Protein AF-A0A183EIY2-F1 (afdb_monomer)

Sequence (352 aa):
LKTSEVKNITRMGITVFFSLPTPHEAAAAVQVFNGFAMKGRVLRAKIAGPKPREINTAYVQESGGEQVRQTARERVTPLADKPYSEQLEIKMNDLKRTAANFVKGMIDARVQGANEINIDELIEPIRPSPRVTAYRNKCEFTIGRDIDENVCVGFVGGRFSQNQHYVVPVDSCDNISSHMKRVVKAFERFVIETGEALGCDMMMIVTVFPTEDSEREKELIRLVEERFLDLNNFFDENSRFRVTSLYWQRLANASDPPVYEHIAGAPYIYEMILGSRFRVSPSSFFQTNSAAAGVLYRTIAEKCGLCESGYLRTLGKANTGAGASGKDVKERPGNEKELDKKRKCETVMRVY

Mean predicted aligned error: 15.38 Å

Solvent-accessible surface area (backbone atoms only — not comparable to full-atom values): 21348 Å² total; per-residue (Å²): 135,65,83,88,60,63,39,79,76,42,75,59,92,93,47,76,47,67,45,55,92,42,75,66,56,45,53,53,50,24,64,65,40,37,68,36,76,53,96,94,42,70,37,86,48,67,86,79,70,87,72,74,79,80,69,66,63,87,69,67,63,88,65,90,61,80,80,77,83,65,51,39,24,56,74,82,39,77,55,73,93,45,59,72,65,59,51,48,51,54,52,50,52,52,50,52,54,51,51,52,54,50,41,48,53,33,42,80,68,65,44,85,69,36,89,73,66,56,66,78,80,70,54,76,81,84,80,78,55,86,52,84,55,43,39,47,76,72,85,84,71,40,78,45,28,25,94,85,70,43,83,28,45,17,39,78,57,42,42,75,96,72,78,33,86,25,24,21,54,56,85,68,30,58,45,50,30,73,53,52,48,39,28,40,54,55,23,37,48,46,24,72,75,70,77,48,78,56,59,54,47,48,80,25,70,26,65,39,66,76,69,91,54,67,65,61,51,52,55,51,53,47,52,40,47,62,67,40,60,36,67,60,35,51,74,39,89,85,48,49,33,72,38,55,21,40,30,42,25,64,46,87,50,100,86,56,83,86,49,76,45,79,77,46,78,39,93,50,46,79,49,69,43,73,83,45,78,43,79,47,44,94,87,54,86,68,69,49,31,46,53,42,45,39,50,50,57,49,50,52,36,47,77,70,66,64,58,88,52,70,65,64,69,57,39,60,52,71,79,46,91,69,84,79,72,96,66,86,80,74,81,68,87,67,54,71,71,53,52,50,48,49,51,51,52,52,48,59,69,69,78,103

Foldseek 3Di:
DPPVFKADWDDDPPDTDIDGPDPVVLVVVQVVQDQDDDPNDHGHDDPDDDDDPPDPCVVVPPPPDPPPQDALCCVPPVCVVPDVVVVQVVVQVVQLVVVVVVLVVCVVVVPPCSVVDDSVVVDDRDDDFPDDFQQFQDDDWDWAAAPVRATEIAHFPADVNVVGGHHHHCPPHRNRDPQVNLQRVLQSVVCVVLVDRAGDAHLDEGEDADDPDPVSVVVVLVVRCVSAQDPVLCVDPSRVYHHQFYWYWHDNDPPDDTDTDGSDHDQFDWDAALNDIDTHHPPDDDDRGSRVVNVVLVVVCVVVVLPPDCSSVVSNVVVPPDDPPDDDPPDDPDDVSVVVSVVVSVVSVVVD

Nearest PDB structures (foldseek):
  5xj2-assembly2_B  TM=6.762E-01  e=1.393E-07  Streptococcus pneumoniae TIGR4
  5xj1-assembly1_A  TM=6.111E-01  e=4.669E-08  Streptococcus pneumoniae TIGR4
  8z62-assembly2_B  TM=6.892E-01  e=6.360E-07  Pyrococcus horikoshii OT3
  2vs1-assembly1_A  TM=6.693E-01  e=1.496E-05  Pyrococcus abyssi
  2jjq-assembly1_A  TM=5.263E-01  e=9.205E-06  Pyrococcus abyssi

Radius of gyration: 26.77 Å; Cα contacts (8 Å, |Δi|>4): 420; chains: 1; bounding box: 69×73×61 Å

InterPro domains:
  IPR010280 (Uracil-5)-methyltransferase family [PS51687] (75-352)
  IPR029063 S-adenosyl-L-methionine-dependent methyltransferase superfamily [SSF53335] (77-306)
  IPR045850 tRNA (uracil(54)-C(5))-methyltransferase, metazoa type [PTHR45904] (5-194)

pLDDT: mean 76.41, std 19.23, range [26.58, 97.38]

Secondary structure (DSSP, 8-state):
--TTS-EEEEEETTEEEEE-SSHHHHHHHHHHHTT-EETTEE--------PPP---GGGTSS---------HHHHH-TTTTS-HHHHHHHHHHHHHHHHHHHHHHHHHTT-TTGGG--HHHH-PPPPPPS--SS-------EEEE-TTS-EEEEEE-SBGGGTB--EEEGGG-TTS-HHHHHHHHHHHHHHHHHSS----SSEEEEEEPPPS-HHHHHHHHHHHHHHHH-THHHHSTTT-----EEEEEE-SSTTSPPEEEEEEE-S-EEEEETTEEEEE-TT----S-HHHHHHHHHHHHHHTTTT-STHHHHHTTTTS---------------HHHHHHHHHHHHHTT--

Structure (mmCIF, N/CA/C/O backbone):
data_AF-A0A183EIY2-F1
#
_entry.id   AF-A0A183EIY2-F1
#
loop_
_atom_site.group_PDB
_atom_site.id
_atom_site.type_symbol
_atom_site.label_atom_id
_atom_site.label_alt_id
_atom_site.label_comp_id
_atom_site.label_asym_id
_atom_site.label_entity_id
_atom_site.label_seq_id
_atom_site.pdbx_PDB_ins_code
_atom_site.Cartn_x
_atom_site.Cartn_y
_atom_site.Cartn_z
_atom_site.occupancy
_atom_site.B_iso_or_equiv
_atom_site.auth_seq_id
_atom_site.auth_comp_id
_atom_site.auth_asym_id
_atom_site.auth_atom_id
_atom_site.pdbx_PDB_model_num
ATOM 1 N N . LEU A 1 1 ? -3.240 42.998 6.732 1.00 52.31 1 LEU A N 1
ATOM 2 C CA . LEU A 1 1 ? -3.394 41.533 6.566 1.00 52.31 1 LEU A CA 1
ATOM 3 C C . LEU A 1 1 ? -4.771 41.149 7.079 1.00 52.31 1 LEU A C 1
ATOM 5 O O . LEU A 1 1 ? -5.108 41.604 8.169 1.00 52.31 1 LEU A O 1
ATOM 9 N N . LYS A 1 2 ? -5.562 40.367 6.336 1.00 47.94 2 LYS A N 1
ATOM 10 C CA . LYS A 1 2 ? -6.762 39.745 6.914 1.00 47.94 2 LYS A CA 1
ATOM 11 C C . LYS A 1 2 ? -6.322 38.503 7.690 1.00 47.94 2 LYS A C 1
ATOM 13 O O . LYS A 1 2 ? -5.403 37.796 7.282 1.00 47.94 2 LYS A O 1
ATOM 18 N N . THR A 1 3 ? -6.961 38.225 8.821 1.00 48.94 3 THR A N 1
ATOM 19 C CA . THR A 1 3 ? -6.608 37.078 9.679 1.00 48.94 3 THR A CA 1
ATOM 20 C C . THR A 1 3 ? -6.902 35.718 9.038 1.00 48.94 3 THR A C 1
ATOM 22 O O . THR A 1 3 ? -6.358 34.716 9.487 1.00 48.94 3 THR A O 1
ATOM 25 N N . SER A 1 4 ? -7.696 35.681 7.965 1.00 50.53 4 SER A N 1
ATOM 26 C CA . SER A 1 4 ? -8.024 34.490 7.169 1.00 50.53 4 SER A CA 1
ATOM 27 C C . SER A 1 4 ? -6.886 33.962 6.283 1.00 50.53 4 SER A C 1
ATOM 29 O O . SER A 1 4 ? -6.978 32.841 5.790 1.00 50.53 4 SER A O 1
ATOM 31 N N . GLU A 1 5 ? -5.840 34.757 6.037 1.00 59.50 5 GLU A N 1
ATOM 32 C CA . GLU A 1 5 ? -4.795 34.449 5.043 1.00 59.50 5 GLU A CA 1
ATOM 33 C C . GLU A 1 5 ? -3.502 33.890 5.667 1.00 59.50 5 GLU A C 1
ATOM 35 O O . GLU A 1 5 ? -2.705 33.254 4.980 1.00 59.50 5 GLU A O 1
ATOM 40 N N . VAL A 1 6 ? -3.290 34.078 6.975 1.00 64.12 6 VAL A N 1
ATOM 41 C CA . VAL A 1 6 ? -2.047 33.701 7.672 1.00 64.12 6 VAL A CA 1
ATOM 42 C C . VAL A 1 6 ? -2.090 32.238 8.127 1.00 64.12 6 VAL A C 1
ATOM 44 O O . VAL A 1 6 ? -3.024 31.825 8.811 1.00 64.12 6 VAL A O 1
ATOM 47 N N . LYS A 1 7 ? -1.051 31.455 7.807 1.00 66.38 7 LYS A N 1
ATOM 48 C CA . LYS A 1 7 ? -0.941 30.028 8.172 1.00 66.38 7 LYS A CA 1
ATOM 49 C C . LYS A 1 7 ? 0.297 29.747 9.033 1.00 66.38 7 LYS A C 1
ATOM 51 O O . LYS A 1 7 ? 1.209 30.566 9.119 1.00 66.38 7 LYS A O 1
ATOM 56 N N . ASN A 1 8 ? 0.338 28.569 9.662 1.00 70.31 8 ASN A N 1
ATOM 57 C CA . ASN A 1 8 ? 1.513 28.006 10.351 1.00 70.31 8 ASN A CA 1
ATOM 58 C C . ASN A 1 8 ? 2.152 28.905 11.438 1.00 70.31 8 ASN A C 1
ATOM 60 O O . ASN A 1 8 ? 3.373 28.910 11.612 1.00 70.31 8 ASN A O 1
ATOM 64 N N . ILE A 1 9 ? 1.340 29.673 12.175 1.00 80.06 9 ILE A N 1
ATOM 65 C CA . ILE A 1 9 ? 1.832 30.588 13.218 1.00 80.06 9 ILE A CA 1
ATOM 66 C C . ILE A 1 9 ? 2.516 29.791 14.340 1.00 80.06 9 ILE A C 1
ATOM 68 O O . ILE A 1 9 ? 1.870 29.050 15.075 1.00 80.06 9 ILE A O 1
ATOM 72 N N . THR A 1 10 ? 3.827 29.976 14.489 1.00 76.62 10 THR A N 1
ATOM 73 C CA . THR A 1 10 ? 4.686 29.238 15.423 1.00 76.62 10 THR A CA 1
ATOM 74 C C . THR A 1 10 ? 5.491 30.219 16.270 1.00 76.62 10 THR A C 1
ATOM 76 O O . THR A 1 10 ? 6.151 31.112 15.739 1.00 76.62 10 THR A O 1
ATOM 79 N N . ARG A 1 11 ? 5.477 30.062 17.597 1.00 77.56 11 ARG A N 1
ATOM 80 C CA . ARG A 1 11 ? 6.190 30.947 18.532 1.00 77.56 11 ARG A CA 1
ATOM 81 C C . ARG A 1 11 ? 7.396 30.244 19.153 1.00 77.56 11 ARG A C 1
ATOM 83 O O . ARG A 1 11 ? 7.259 29.169 19.722 1.00 77.56 11 ARG A O 1
ATOM 90 N N . MET A 1 12 ? 8.555 30.898 19.118 1.00 70.06 12 MET A N 1
ATOM 91 C CA . MET A 1 12 ? 9.777 30.476 19.810 1.00 70.06 12 MET A CA 1
ATOM 92 C C . MET A 1 12 ? 10.266 31.623 20.704 1.00 70.06 12 MET A C 1
ATOM 94 O O . MET A 1 12 ? 10.897 32.572 20.237 1.00 70.06 12 MET A O 1
ATOM 98 N N . GLY A 1 13 ? 9.930 31.567 21.996 1.00 79.56 13 GLY A N 1
ATOM 99 C CA . GLY A 1 13 ? 10.274 32.610 22.970 1.00 79.56 13 GLY A CA 1
ATOM 100 C C . GLY A 1 13 ? 9.619 33.961 22.651 1.00 79.56 13 GLY A C 1
ATOM 101 O O . GLY A 1 13 ? 8.401 34.123 22.796 1.00 79.56 13 GLY A O 1
ATOM 102 N N . ILE A 1 14 ? 10.438 34.931 22.232 1.00 80.56 14 ILE A N 1
ATOM 103 C CA . ILE A 1 14 ? 10.006 36.267 21.776 1.00 80.56 14 ILE A CA 1
ATOM 104 C C . ILE A 1 14 ? 9.818 36.366 20.252 1.00 80.56 14 ILE A C 1
ATOM 106 O O . ILE A 1 14 ? 9.283 37.363 19.775 1.00 80.56 14 ILE A O 1
ATOM 110 N N . THR A 1 15 ? 10.231 35.350 19.492 1.00 82.00 15 THR A N 1
ATOM 111 C CA . THR A 1 15 ? 10.128 35.317 18.028 1.00 82.00 15 THR A CA 1
ATOM 112 C C . THR A 1 15 ? 8.840 34.618 17.604 1.00 82.00 15 THR A C 1
ATOM 114 O O . THR A 1 15 ? 8.475 33.581 18.164 1.00 82.00 15 THR A O 1
ATOM 117 N N . VAL A 1 16 ? 8.167 35.154 16.586 1.00 84.25 16 VAL A N 1
ATOM 118 C CA . VAL A 1 16 ? 7.014 34.521 15.932 1.00 84.25 16 VAL A CA 1
ATOM 119 C C . VAL A 1 16 ? 7.346 34.308 14.460 1.00 84.25 16 VAL A C 1
ATOM 121 O O . VAL A 1 16 ? 7.823 35.219 13.788 1.00 84.25 16 VAL A O 1
ATOM 124 N N . PHE A 1 17 ? 7.087 33.100 13.976 1.00 84.62 17 PHE A N 1
ATOM 125 C CA . PHE A 1 17 ? 7.141 32.709 12.574 1.00 84.62 17 PHE A CA 1
ATOM 126 C C . PHE A 1 17 ? 5.711 32.496 12.077 1.00 84.62 17 PHE A C 1
ATOM 128 O O . PHE A 1 17 ? 4.866 32.014 12.829 1.00 84.62 17 PHE A O 1
ATOM 135 N N . PHE A 1 18 ? 5.434 32.841 10.825 1.00 84.31 18 PHE A N 1
ATOM 136 C CA . PHE A 1 18 ? 4.164 32.555 10.161 1.00 84.31 18 PHE A CA 1
ATOM 137 C C . PHE A 1 18 ? 4.380 32.481 8.647 1.00 84.31 18 PHE A C 1
ATOM 139 O O . PHE A 1 18 ? 5.336 33.054 8.122 1.00 84.31 18 PHE A O 1
ATOM 146 N N . SER A 1 19 ? 3.501 31.765 7.953 1.00 81.69 19 SER A N 1
ATOM 147 C CA . SER A 1 19 ? 3.495 31.635 6.495 1.00 81.69 19 SER A CA 1
ATOM 148 C C . SER A 1 19 ? 2.420 32.536 5.886 1.00 81.69 19 SER A C 1
ATOM 150 O O . SER A 1 19 ? 1.320 32.653 6.432 1.00 81.69 19 SER A O 1
ATOM 152 N N . LEU A 1 20 ? 2.730 33.126 4.731 1.00 82.62 20 LEU A N 1
ATOM 153 C CA . LEU A 1 20 ? 1.788 33.853 3.879 1.00 82.62 20 LEU A CA 1
ATOM 154 C C . LEU A 1 20 ? 1.691 33.166 2.503 1.00 82.62 20 LEU A C 1
ATOM 156 O O . LEU A 1 20 ? 2.678 32.554 2.089 1.00 82.62 20 LEU A O 1
ATOM 160 N N . PRO A 1 21 ? 0.533 33.235 1.819 1.00 78.50 21 PRO A N 1
ATOM 161 C CA . PRO A 1 21 ? 0.302 32.608 0.517 1.00 78.50 21 PRO A CA 1
ATOM 162 C C . PRO A 1 21 ? 1.342 32.916 -0.566 1.00 78.50 21 PRO A C 1
ATOM 164 O O . PRO A 1 21 ? 1.695 32.004 -1.312 1.00 78.50 21 PRO A O 1
ATOM 167 N N . THR A 1 22 ? 1.844 34.155 -0.663 1.00 77.81 22 THR A N 1
ATOM 168 C CA . THR A 1 22 ? 2.812 34.537 -1.712 1.00 77.81 22 THR A CA 1
ATOM 169 C C . THR A 1 22 ? 4.099 35.186 -1.175 1.00 77.81 22 THR A C 1
ATOM 171 O O . THR A 1 22 ? 4.083 35.851 -0.133 1.00 77.81 22 THR A O 1
ATOM 174 N N . PRO A 1 23 ? 5.234 35.083 -1.905 1.00 77.44 23 PRO A N 1
ATOM 175 C CA . PRO A 1 23 ? 6.461 35.817 -1.574 1.00 77.44 23 PRO A CA 1
ATOM 176 C C . PRO A 1 23 ? 6.273 37.342 -1.557 1.00 77.44 23 PRO A C 1
ATOM 178 O O . PRO A 1 23 ? 6.916 38.037 -0.771 1.00 77.44 23 PRO A O 1
ATOM 181 N N . HIS A 1 24 ? 5.364 37.863 -2.389 1.00 79.19 24 HIS A N 1
ATOM 182 C CA . HIS A 1 24 ? 5.032 39.286 -2.451 1.00 79.19 24 HIS A CA 1
ATOM 183 C C . HIS A 1 24 ? 4.335 39.765 -1.165 1.00 79.19 24 HIS A C 1
ATOM 185 O O . HIS A 1 24 ? 4.739 40.766 -0.573 1.00 79.19 24 HIS A O 1
ATOM 191 N N . GLU A 1 25 ? 3.347 39.014 -0.667 1.00 81.06 25 GLU A N 1
ATOM 192 C CA . GLU A 1 25 ? 2.728 39.279 0.639 1.00 81.06 25 GLU A CA 1
ATOM 193 C C . GLU A 1 25 ? 3.735 39.171 1.787 1.00 81.06 25 GLU A C 1
ATOM 195 O O . GLU A 1 25 ? 3.698 39.984 2.710 1.00 81.06 25 GLU A O 1
ATOM 200 N N . ALA A 1 26 ? 4.660 38.207 1.730 1.00 82.44 26 ALA A N 1
ATOM 201 C CA . ALA A 1 26 ? 5.714 38.068 2.731 1.00 82.44 26 ALA A CA 1
ATOM 202 C C . ALA A 1 26 ? 6.641 39.298 2.767 1.00 82.44 26 ALA A C 1
ATOM 204 O O . ALA A 1 26 ? 6.959 39.793 3.851 1.00 82.44 26 ALA A O 1
ATOM 205 N N . ALA A 1 27 ? 7.020 39.843 1.606 1.00 85.00 27 ALA A N 1
ATOM 206 C CA . ALA A 1 27 ? 7.790 41.084 1.516 1.00 85.00 27 ALA A CA 1
ATOM 207 C C . ALA A 1 27 ? 7.006 42.294 2.064 1.00 85.00 27 ALA A C 1
ATOM 209 O O . ALA A 1 27 ? 7.536 43.052 2.880 1.00 85.00 27 ALA A O 1
ATOM 210 N N . ALA A 1 28 ? 5.727 42.436 1.700 1.00 85.50 28 ALA A N 1
ATOM 211 C CA . ALA A 1 28 ? 4.859 43.498 2.213 1.00 85.50 28 ALA A CA 1
ATOM 212 C C . ALA A 1 28 ? 4.660 43.406 3.742 1.00 85.50 28 ALA A C 1
ATOM 214 O O . ALA A 1 28 ? 4.718 44.413 4.446 1.00 85.50 28 ALA A O 1
AT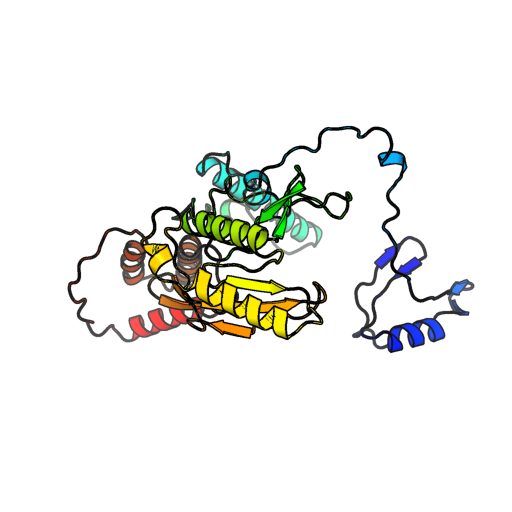OM 215 N N . ALA A 1 29 ? 4.495 42.200 4.292 1.00 85.88 29 ALA A N 1
ATOM 216 C CA . ALA A 1 29 ? 4.389 41.991 5.735 1.00 85.88 29 ALA A CA 1
ATOM 217 C C . ALA A 1 29 ? 5.689 42.348 6.477 1.00 85.88 29 ALA A C 1
ATOM 219 O O . ALA A 1 29 ? 5.632 42.908 7.572 1.00 85.88 29 ALA A O 1
ATOM 220 N N . VAL A 1 30 ? 6.860 42.089 5.881 1.00 88.75 30 VAL A N 1
ATOM 221 C CA . VAL A 1 30 ? 8.148 42.541 6.434 1.00 88.75 30 VAL A CA 1
ATOM 222 C C . VAL A 1 30 ? 8.227 44.068 6.478 1.00 88.75 30 VAL A C 1
ATOM 224 O O . VAL A 1 30 ? 8.641 44.599 7.505 1.00 88.75 30 VAL A O 1
ATOM 227 N N . GLN A 1 31 ? 7.782 44.775 5.433 1.00 87.19 31 GLN A N 1
ATOM 228 C CA . GLN A 1 31 ? 7.732 46.246 5.432 1.00 87.19 31 GLN A CA 1
ATOM 229 C C . GLN A 1 31 ? 6.793 46.806 6.515 1.00 87.19 31 GLN A C 1
ATOM 231 O O . GLN A 1 31 ? 7.129 47.797 7.153 1.00 87.19 31 GLN A O 1
ATOM 236 N N . VAL A 1 32 ? 5.647 46.160 6.763 1.00 87.06 32 VAL A N 1
ATOM 237 C CA . VAL A 1 32 ? 4.675 46.594 7.788 1.00 87.06 32 VAL A CA 1
ATOM 238 C C . VAL A 1 32 ? 5.162 46.332 9.218 1.00 87.06 32 VAL A C 1
ATOM 240 O O . VAL A 1 32 ? 4.923 47.151 10.104 1.00 87.06 32 VAL A O 1
ATOM 243 N N . PHE A 1 33 ? 5.818 45.195 9.476 1.00 87.19 33 PHE A N 1
ATOM 244 C CA . PHE A 1 33 ? 6.210 44.806 10.837 1.00 87.19 33 PHE A CA 1
ATOM 245 C C . PHE A 1 33 ? 7.629 45.228 11.240 1.00 87.19 33 PHE A C 1
ATOM 247 O O . PHE A 1 33 ? 7.903 45.336 12.436 1.00 87.19 33 PHE A O 1
ATOM 254 N N . ASN A 1 34 ? 8.551 45.459 10.301 1.00 89.94 34 ASN A N 1
ATOM 255 C CA . ASN A 1 34 ? 9.914 45.865 10.637 1.00 89.94 34 ASN A CA 1
ATOM 256 C C . ASN A 1 34 ? 9.972 47.359 10.989 1.00 89.94 34 ASN A C 1
ATOM 258 O O . ASN A 1 34 ? 9.749 48.208 10.136 1.00 89.94 34 ASN A O 1
ATOM 262 N N . GLY A 1 35 ? 10.302 47.677 12.241 1.00 85.50 35 GLY A N 1
ATOM 263 C CA . GLY A 1 35 ? 10.229 49.037 12.782 1.00 85.50 35 GLY A CA 1
ATOM 264 C C . GLY A 1 35 ? 8.920 49.343 13.520 1.00 85.50 35 GLY A C 1
ATOM 265 O O . GLY A 1 35 ? 8.801 50.409 14.120 1.00 85.50 35 GLY A O 1
ATOM 266 N N . PHE A 1 36 ? 7.949 48.421 13.543 1.00 89.31 36 PHE A N 1
ATOM 267 C CA . PHE A 1 36 ? 6.662 48.657 14.199 1.00 89.31 36 PHE A CA 1
ATOM 268 C C . PHE A 1 36 ? 6.810 48.729 15.729 1.00 89.31 36 PHE A C 1
ATOM 270 O O . PHE A 1 36 ? 7.275 47.779 16.364 1.00 89.31 36 PHE A O 1
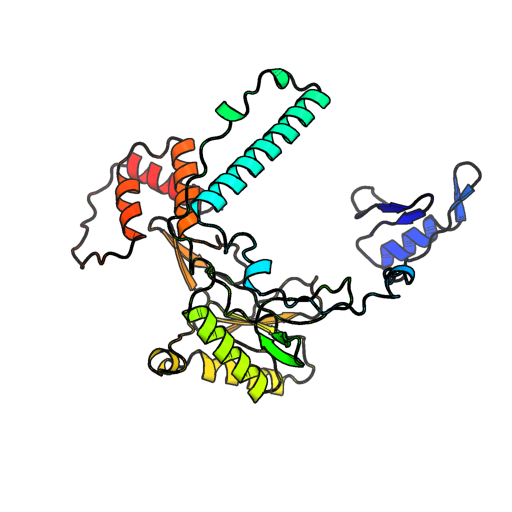ATOM 277 N N . ALA A 1 37 ? 6.399 49.843 16.337 1.00 88.88 37 ALA A N 1
ATOM 278 C CA . ALA A 1 37 ? 6.491 50.057 17.779 1.00 88.88 37 ALA A CA 1
ATOM 279 C C . ALA A 1 37 ? 5.256 49.509 18.517 1.00 88.88 37 ALA A C 1
ATOM 281 O O . ALA A 1 37 ? 4.130 49.944 18.289 1.00 88.88 37 ALA A O 1
ATOM 282 N N . MET A 1 38 ? 5.462 48.581 19.455 1.00 82.94 38 MET A N 1
ATOM 283 C CA . MET A 1 38 ? 4.408 47.983 20.277 1.00 82.94 38 MET A CA 1
ATOM 284 C C . MET A 1 38 ? 4.848 47.891 21.743 1.00 82.94 38 MET A C 1
ATOM 286 O O . MET A 1 38 ? 5.848 47.253 22.063 1.00 82.94 38 MET A O 1
ATOM 290 N N . LYS A 1 39 ? 4.076 48.507 22.653 1.00 80.38 39 LYS A N 1
ATOM 291 C CA . LYS A 1 39 ? 4.299 48.484 24.118 1.00 80.38 39 LYS A CA 1
ATOM 292 C C . LYS A 1 39 ? 5.760 48.773 24.525 1.00 80.38 39 LYS A C 1
ATOM 294 O O . LYS A 1 39 ? 6.363 48.024 25.290 1.00 80.38 39 LYS A O 1
ATOM 299 N N . GLY A 1 40 ? 6.337 49.844 23.973 1.00 82.81 40 GLY A N 1
ATOM 300 C CA . GLY A 1 40 ? 7.709 50.279 24.272 1.00 82.81 40 GLY A CA 1
ATOM 301 C C . GLY A 1 40 ? 8.822 49.425 23.650 1.00 82.81 40 GLY A C 1
ATOM 302 O O . GLY A 1 40 ? 9.984 49.602 24.002 1.00 82.81 40 GLY A O 1
ATOM 303 N N . ARG A 1 41 ? 8.502 48.497 22.737 1.00 83.12 41 ARG A N 1
ATOM 304 C CA . ARG A 1 41 ? 9.484 47.692 21.992 1.00 83.12 41 ARG A CA 1
ATOM 305 C C . ARG A 1 41 ? 9.274 47.846 20.491 1.00 83.12 41 ARG A C 1
ATOM 307 O O . ARG A 1 41 ? 8.138 47.909 20.030 1.00 83.12 41 ARG A O 1
ATOM 314 N N . VAL A 1 42 ? 10.364 47.875 19.732 1.00 89.06 42 VAL A N 1
ATOM 315 C CA . VAL A 1 42 ? 10.333 47.909 18.263 1.00 89.06 42 VAL A CA 1
ATOM 316 C C . VAL A 1 42 ? 10.438 46.481 17.732 1.00 89.06 42 VAL A C 1
ATOM 318 O O . VAL A 1 42 ? 11.340 45.736 18.117 1.00 89.06 42 VAL A O 1
ATOM 321 N N . LEU A 1 43 ? 9.508 46.084 16.866 1.00 90.00 43 LEU A N 1
ATOM 322 C CA . LEU A 1 43 ? 9.534 44.791 16.192 1.00 90.00 43 LEU A CA 1
ATOM 323 C C . LEU A 1 43 ? 10.567 44.798 15.057 1.00 90.00 43 LEU A C 1
ATOM 325 O O . LEU A 1 43 ? 10.684 45.766 14.308 1.00 90.00 43 LEU A O 1
ATOM 329 N N . ARG A 1 44 ? 11.297 43.690 14.904 1.00 88.88 44 ARG A N 1
ATOM 330 C CA . ARG A 1 44 ? 12.187 43.444 13.763 1.00 88.88 44 ARG A CA 1
ATOM 331 C C . ARG A 1 44 ? 11.622 42.292 12.946 1.00 88.88 44 ARG A C 1
ATOM 333 O O . ARG A 1 44 ? 11.538 41.174 13.452 1.00 88.88 44 ARG A O 1
ATOM 340 N N . ALA A 1 45 ? 11.273 42.556 11.693 1.00 90.25 45 ALA A N 1
ATOM 341 C CA . ALA A 1 45 ? 10.796 41.542 10.760 1.00 90.25 45 ALA A CA 1
ATOM 342 C C . ALA A 1 45 ? 11.807 41.356 9.625 1.00 90.25 45 ALA A C 1
ATOM 344 O O . ALA A 1 45 ? 12.495 42.288 9.215 1.00 90.25 45 ALA A O 1
ATOM 345 N N . LYS A 1 46 ? 11.912 40.125 9.132 1.00 89.00 46 LYS A N 1
ATOM 346 C CA . LYS A 1 46 ? 12.684 39.756 7.944 1.00 89.00 46 LYS A CA 1
ATOM 347 C C . LYS A 1 46 ? 12.081 38.494 7.345 1.00 89.00 46 LYS A C 1
ATOM 349 O O . LYS A 1 46 ? 11.467 37.715 8.074 1.00 89.00 46 LYS A O 1
ATOM 354 N N . ILE A 1 47 ? 12.314 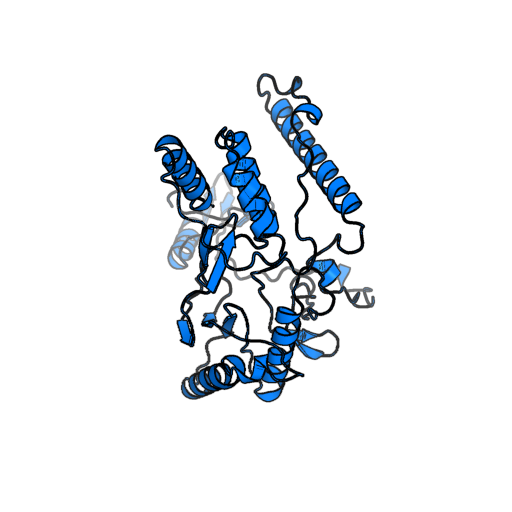38.260 6.057 1.00 86.50 47 ILE A N 1
ATOM 355 C CA . ILE A 1 47 ? 12.075 36.940 5.475 1.00 86.50 47 ILE A CA 1
ATOM 356 C C . ILE A 1 47 ? 12.959 35.938 6.227 1.00 86.50 47 ILE A C 1
ATOM 358 O O . ILE A 1 47 ? 14.157 36.168 6.428 1.00 86.50 47 ILE A O 1
ATOM 362 N N . ALA A 1 48 ? 12.359 34.847 6.694 1.00 78.12 48 ALA A N 1
ATOM 363 C CA . ALA A 1 48 ? 13.116 33.733 7.232 1.00 78.12 48 ALA A CA 1
ATOM 364 C C . ALA A 1 48 ? 13.750 32.989 6.053 1.00 78.12 48 ALA A C 1
ATOM 366 O O . ALA A 1 48 ? 13.041 32.370 5.264 1.00 78.12 48 ALA A O 1
ATOM 367 N N . GLY A 1 49 ? 15.078 33.053 5.932 1.00 70.50 49 GLY A N 1
ATOM 368 C CA . GLY A 1 49 ? 15.798 32.100 5.089 1.00 70.50 49 GLY A CA 1
ATOM 369 C C . GLY A 1 49 ? 15.544 30.668 5.579 1.00 70.50 49 GLY A C 1
ATOM 370 O O . GLY A 1 49 ? 15.183 30.491 6.752 1.00 70.50 49 GLY A O 1
ATOM 371 N N . PRO A 1 50 ? 15.732 29.649 4.722 1.00 53.34 50 PRO A N 1
ATOM 372 C CA . PRO A 1 50 ? 15.622 28.262 5.145 1.00 53.34 50 PRO A CA 1
ATOM 373 C C . PRO A 1 50 ? 16.604 28.036 6.292 1.00 53.34 50 PRO A C 1
ATOM 375 O O . PRO A 1 50 ? 17.816 28.114 6.107 1.00 53.34 50 PRO A O 1
ATOM 378 N N . LYS A 1 51 ? 16.084 27.793 7.497 1.00 47.72 51 LYS A N 1
ATOM 379 C CA . LYS A 1 51 ? 16.914 27.299 8.589 1.00 47.72 51 LYS A CA 1
ATOM 380 C C . LYS A 1 51 ? 17.329 25.874 8.223 1.00 47.72 51 LYS A C 1
ATOM 382 O O . LYS A 1 51 ? 16.437 25.025 8.137 1.00 47.72 51 LYS A O 1
ATOM 387 N N . PRO A 1 52 ? 18.631 25.554 8.118 1.00 42.81 52 PRO A N 1
ATOM 388 C CA . PRO A 1 52 ? 19.052 24.214 8.488 1.00 42.81 52 PRO A CA 1
ATOM 389 C C . PRO A 1 52 ? 18.508 23.961 9.896 1.00 42.81 52 PRO A C 1
ATOM 391 O O . PRO A 1 52 ? 18.503 24.870 10.736 1.00 42.81 52 PRO A O 1
ATOM 394 N N . ARG A 1 53 ? 18.055 22.741 10.194 1.00 36.84 53 ARG A N 1
ATOM 395 C CA . ARG A 1 53 ? 18.007 22.355 11.605 1.00 36.84 53 ARG A CA 1
ATOM 396 C C . ARG A 1 53 ? 19.440 22.466 12.110 1.00 36.84 53 ARG A C 1
ATOM 398 O O . ARG A 1 53 ? 20.309 21.773 11.593 1.00 36.84 53 ARG A O 1
ATOM 405 N N . GLU A 1 54 ? 19.670 23.339 13.084 1.00 33.59 54 GLU A N 1
ATOM 406 C CA . GLU A 1 54 ? 20.888 23.314 13.888 1.00 33.59 54 GLU A CA 1
ATOM 407 C C . GLU A 1 54 ? 20.899 21.950 14.582 1.00 33.59 54 GLU A C 1
ATOM 409 O O . GLU A 1 54 ? 20.209 21.723 15.577 1.00 33.59 54 GLU A O 1
ATOM 414 N N . ILE A 1 55 ? 21.594 20.993 13.962 1.00 37.31 55 ILE A N 1
ATOM 415 C CA . ILE A 1 55 ? 21.873 19.696 14.559 1.00 37.31 55 ILE A CA 1
ATOM 416 C C . ILE A 1 55 ? 22.695 20.011 15.801 1.00 37.31 55 ILE A C 1
ATOM 418 O O . ILE A 1 55 ? 23.731 20.667 15.701 1.00 37.31 55 ILE A O 1
ATOM 422 N N . ASN A 1 56 ? 22.231 19.562 16.967 1.00 32.38 56 ASN A N 1
ATOM 423 C CA . ASN A 1 56 ? 23.020 19.654 18.187 1.00 32.38 56 ASN A CA 1
ATOM 424 C C . ASN A 1 56 ? 24.294 18.828 17.968 1.00 32.38 56 ASN A C 1
ATOM 426 O O . ASN A 1 56 ? 24.263 17.605 18.065 1.00 32.38 56 ASN A O 1
ATOM 430 N N . THR A 1 57 ? 25.411 19.482 17.656 1.00 33.81 57 THR A N 1
ATOM 431 C CA . THR A 1 57 ? 26.697 18.818 17.391 1.00 33.81 57 THR A CA 1
ATOM 432 C C . THR A 1 57 ? 27.239 18.094 18.626 1.00 33.81 57 THR A C 1
ATOM 434 O O . THR A 1 57 ? 28.001 17.144 18.490 1.00 33.81 57 THR A O 1
ATOM 437 N N . ALA A 1 58 ? 26.729 18.431 19.815 1.00 33.03 58 ALA A N 1
ATOM 438 C CA . ALA A 1 58 ? 26.879 17.661 21.052 1.00 33.03 58 ALA A CA 1
ATOM 439 C C . ALA A 1 58 ? 26.279 16.231 21.011 1.00 33.03 58 ALA A C 1
ATOM 441 O O . ALA A 1 58 ? 26.543 15.451 21.915 1.00 33.03 58 ALA A O 1
ATOM 442 N N . TYR A 1 59 ? 25.491 15.876 19.986 1.00 34.47 59 TYR A N 1
ATOM 443 C CA . TYR A 1 59 ? 25.032 14.504 19.694 1.00 34.47 59 TYR A CA 1
ATOM 444 C C . TYR A 1 59 ? 25.761 13.862 18.493 1.00 34.47 59 TYR A C 1
ATOM 446 O O . TYR A 1 59 ? 25.403 12.766 18.070 1.00 34.47 59 TYR A O 1
ATOM 454 N N . VAL A 1 60 ? 26.758 14.544 17.915 1.00 36.84 60 VAL A N 1
ATOM 455 C CA . VAL A 1 60 ? 27.536 14.070 16.750 1.00 36.84 60 VAL A CA 1
ATOM 456 C C . VAL A 1 60 ? 28.907 13.516 17.171 1.00 36.84 60 VAL A C 1
ATOM 458 O O . VAL A 1 60 ? 29.567 12.838 16.388 1.00 36.84 60 VAL A O 1
ATOM 461 N N . GLN A 1 61 ? 29.322 13.728 18.423 1.00 35.88 61 GLN A N 1
ATOM 462 C CA . GLN A 1 61 ? 30.424 12.977 19.024 1.00 35.88 61 GLN A CA 1
ATOM 463 C C . GLN A 1 61 ? 29.901 11.650 19.599 1.00 35.88 61 GLN A C 1
ATOM 465 O O . GLN A 1 61 ? 28.840 11.608 20.213 1.00 35.88 61 GLN A O 1
ATOM 470 N N . GLU A 1 62 ? 30.649 10.572 19.350 1.00 36.66 62 GLU A N 1
ATOM 471 C CA . GLU A 1 62 ? 30.438 9.220 19.895 1.00 36.66 62 GLU A CA 1
ATOM 472 C C . GLU A 1 62 ? 29.062 8.574 19.636 1.00 36.66 62 GLU A C 1
ATOM 474 O O . GLU A 1 62 ? 28.458 7.944 20.499 1.00 36.66 62 GLU A O 1
ATOM 479 N N . SER A 1 63 ? 28.619 8.607 18.376 1.00 33.56 63 SER A N 1
ATOM 480 C CA . SER A 1 63 ? 27.728 7.565 17.837 1.00 33.56 63 SER A CA 1
ATOM 481 C C . SER A 1 63 ? 28.318 6.880 16.601 1.00 33.56 63 SER A C 1
ATOM 483 O O . SER A 1 63 ? 27.684 6.758 15.557 1.00 33.56 63 SER A O 1
ATOM 485 N N . GLY A 1 64 ? 29.525 6.324 16.765 1.00 34.25 64 GLY A N 1
ATOM 486 C CA . GLY A 1 64 ? 30.059 5.251 15.911 1.00 34.25 64 GLY A CA 1
ATOM 487 C C . GLY A 1 64 ? 29.333 3.913 16.121 1.00 34.25 64 GLY A C 1
ATOM 488 O O . GLY A 1 64 ? 29.970 2.868 16.189 1.00 34.25 64 GLY A O 1
ATOM 489 N N . GLY A 1 65 ? 28.013 3.957 16.308 1.00 36.41 65 GLY A N 1
ATOM 490 C CA . GLY A 1 65 ? 27.169 2.775 16.408 1.00 36.41 65 GLY A CA 1
ATOM 491 C C . GLY A 1 65 ? 26.858 2.236 15.018 1.00 36.41 65 GLY A C 1
ATOM 492 O O . GLY A 1 65 ? 26.716 3.006 14.065 1.00 36.41 65 GLY A O 1
ATOM 493 N N . GLU A 1 66 ? 26.726 0.917 14.907 1.00 43.19 66 GLU A N 1
ATOM 494 C CA . GLU A 1 66 ? 26.259 0.278 13.679 1.00 43.19 66 GLU A CA 1
ATOM 495 C C . GLU A 1 66 ? 24.950 0.926 13.207 1.00 43.19 66 GLU A C 1
ATOM 497 O O . GLU A 1 66 ? 24.029 1.168 13.997 1.00 43.19 66 GLU A O 1
ATOM 502 N N . GLN A 1 67 ? 24.839 1.186 11.903 1.00 51.44 67 GLN A N 1
ATOM 503 C CA . GLN A 1 67 ? 23.550 1.522 11.311 1.00 51.44 67 GLN A CA 1
ATOM 504 C C . GLN A 1 67 ? 22.647 0.293 11.431 1.00 51.44 67 GLN A C 1
ATOM 506 O O . GLN A 1 67 ? 22.738 -0.629 10.623 1.00 51.44 67 GLN A O 1
ATOM 511 N N . VAL A 1 68 ? 21.799 0.275 12.465 1.00 54.66 68 VAL A N 1
ATOM 512 C CA . VAL A 1 68 ? 20.857 -0.817 12.738 1.00 54.66 68 VAL A CA 1
ATOM 513 C C . VAL A 1 68 ? 20.050 -1.091 11.471 1.00 54.66 68 VAL A C 1
ATOM 515 O O . VAL A 1 68 ? 19.230 -0.264 11.063 1.00 54.66 68 VAL A O 1
ATOM 518 N N . ARG A 1 69 ? 20.320 -2.245 10.846 1.00 64.56 69 ARG A N 1
ATOM 519 C CA . ARG A 1 69 ? 19.756 -2.690 9.564 1.00 64.56 69 ARG A CA 1
ATOM 520 C C . ARG A 1 69 ? 18.275 -3.057 9.718 1.00 64.56 69 ARG A C 1
ATOM 522 O O . ARG A 1 69 ? 17.909 -4.224 9.635 1.00 64.56 69 ARG A O 1
ATOM 529 N N . GLN A 1 70 ? 17.432 -2.053 9.962 1.00 71.81 70 GLN A N 1
ATOM 530 C CA . GLN A 1 70 ? 15.987 -2.232 10.087 1.00 71.81 70 GLN A CA 1
ATOM 531 C C . GLN A 1 70 ? 15.408 -2.764 8.781 1.00 71.81 70 GLN A C 1
ATOM 533 O O . GLN A 1 70 ? 15.557 -2.142 7.726 1.00 71.81 70 GLN A O 1
ATOM 538 N N . THR A 1 71 ? 14.707 -3.891 8.842 1.00 81.94 71 THR A N 1
ATOM 539 C CA . THR A 1 71 ? 14.052 -4.450 7.660 1.00 81.94 71 THR A CA 1
ATOM 540 C C . THR A 1 71 ? 12.842 -3.612 7.242 1.00 81.94 71 THR A C 1
ATOM 542 O O . THR A 1 71 ? 12.206 -2.916 8.040 1.00 81.94 71 THR A O 1
ATOM 545 N N . ALA A 1 72 ? 12.459 -3.713 5.966 1.00 82.25 72 ALA A N 1
ATOM 546 C CA . ALA A 1 72 ? 11.220 -3.111 5.481 1.00 82.25 72 ALA A CA 1
ATOM 547 C C . ALA A 1 72 ? 9.997 -3.591 6.292 1.00 82.25 72 ALA A C 1
ATOM 549 O O . ALA A 1 72 ? 9.124 -2.785 6.623 1.00 82.25 72 ALA A O 1
ATOM 550 N N . ARG A 1 73 ? 9.975 -4.879 6.675 1.00 84.69 73 ARG A N 1
ATOM 551 C CA . ARG A 1 73 ? 8.983 -5.510 7.563 1.00 84.69 73 ARG A CA 1
ATOM 552 C C . ARG A 1 73 ? 8.772 -4.744 8.868 1.00 84.69 73 ARG A C 1
ATOM 554 O O . ARG A 1 73 ? 7.631 -4.393 9.165 1.00 84.69 73 ARG A O 1
ATOM 561 N N . GLU A 1 74 ? 9.840 -4.446 9.606 1.00 83.38 74 GLU A N 1
ATOM 562 C CA . GLU A 1 74 ? 9.766 -3.703 10.874 1.00 83.38 74 GLU A CA 1
ATOM 563 C C . GLU A 1 74 ? 9.150 -2.311 10.686 1.00 83.38 74 GLU A C 1
ATOM 565 O O . GLU A 1 74 ? 8.361 -1.858 11.513 1.00 83.38 74 GLU A O 1
ATOM 570 N N . ARG A 1 75 ? 9.475 -1.632 9.576 1.00 82.62 75 ARG A N 1
ATOM 571 C CA . ARG A 1 75 ? 9.002 -0.267 9.305 1.00 82.62 75 ARG A CA 1
ATOM 572 C C . ARG A 1 75 ? 7.543 -0.203 8.865 1.00 82.62 75 ARG A C 1
ATOM 574 O O . ARG A 1 75 ? 6.796 0.627 9.378 1.00 82.62 75 ARG A O 1
ATOM 581 N N . VAL A 1 76 ? 7.129 -1.037 7.906 1.00 85.25 76 VAL A N 1
ATOM 582 C CA . VAL A 1 76 ? 5.773 -0.958 7.314 1.00 85.25 76 VAL A CA 1
ATOM 583 C C . VAL A 1 76 ? 4.756 -1.895 7.966 1.00 85.25 76 VAL A C 1
ATOM 585 O O . VAL A 1 76 ? 3.555 -1.758 7.728 1.00 85.25 76 VAL A O 1
ATOM 588 N N . THR A 1 77 ? 5.219 -2.834 8.792 1.00 88.81 77 THR A N 1
ATOM 589 C CA . THR A 1 77 ? 4.396 -3.783 9.552 1.00 88.81 77 THR A CA 1
ATOM 590 C C . THR A 1 77 ? 5.004 -4.048 10.946 1.00 88.81 77 THR A C 1
ATOM 592 O O . THR A 1 77 ? 5.380 -5.180 11.238 1.00 88.81 77 THR A O 1
ATOM 595 N N . PRO A 1 78 ? 5.062 -3.050 11.853 1.00 90.25 78 PRO A N 1
ATOM 596 C CA . PRO A 1 78 ? 5.778 -3.120 13.145 1.00 90.25 78 PRO A CA 1
ATOM 597 C C . PRO A 1 78 ? 5.223 -4.121 14.181 1.00 90.25 78 PRO A C 1
ATOM 599 O O . PRO A 1 78 ? 5.681 -4.156 15.318 1.00 90.25 78 PRO A O 1
ATOM 602 N N . LEU A 1 79 ? 4.218 -4.921 13.814 1.00 92.88 79 LEU A N 1
ATOM 603 C CA . LEU A 1 79 ? 3.662 -6.011 14.625 1.00 92.88 79 LEU A CA 1
ATOM 604 C C . LEU A 1 79 ? 3.727 -7.372 13.893 1.00 92.88 79 LEU A C 1
ATOM 606 O O . LEU A 1 79 ? 3.091 -8.322 14.338 1.00 92.88 79 LEU A O 1
ATOM 610 N N . ALA A 1 80 ? 4.436 -7.474 12.760 1.00 89.00 80 ALA A N 1
ATOM 611 C CA . ALA A 1 80 ? 4.429 -8.655 11.883 1.00 89.00 80 ALA A CA 1
ATOM 612 C C . ALA A 1 80 ? 4.990 -9.932 12.522 1.00 89.00 80 ALA A C 1
ATOM 614 O O . ALA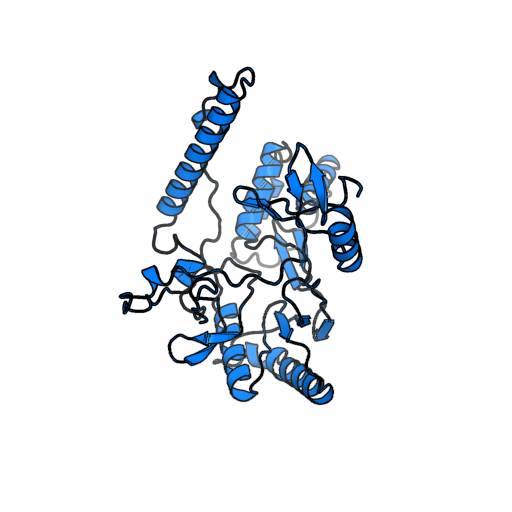 A 1 80 ? 4.662 -11.029 12.077 1.00 89.00 80 ALA A O 1
ATOM 615 N N . ASP A 1 81 ? 5.822 -9.791 13.550 1.00 90.69 81 ASP A N 1
ATOM 616 C CA . ASP A 1 81 ? 6.480 -10.910 14.237 1.00 90.69 81 ASP A CA 1
ATOM 617 C C . ASP A 1 81 ? 5.654 -11.426 15.427 1.00 90.69 81 ASP A C 1
ATOM 619 O O . ASP A 1 81 ? 6.035 -12.375 16.108 1.00 90.69 81 ASP A O 1
ATOM 623 N N . LYS A 1 82 ? 4.488 -10.808 15.664 1.00 93.56 82 LYS A N 1
ATOM 624 C CA . LYS A 1 82 ? 3.511 -11.205 16.678 1.00 93.56 82 LYS A CA 1
ATOM 625 C C . LYS A 1 82 ? 2.379 -12.026 16.054 1.00 93.56 82 LYS A C 1
ATOM 627 O O . LYS A 1 82 ? 1.868 -11.628 14.997 1.00 93.56 82 LYS A O 1
ATOM 632 N N . PRO A 1 83 ? 1.920 -13.118 16.700 1.00 96.19 83 PRO A N 1
ATOM 633 C CA . PRO A 1 83 ? 0.722 -13.846 16.288 1.00 96.19 83 PRO A CA 1
ATOM 634 C C . PRO A 1 83 ? -0.473 -12.907 16.099 1.00 96.19 83 PRO A C 1
ATOM 636 O O . PRO A 1 83 ? -0.652 -11.952 16.853 1.00 96.19 83 PRO A O 1
ATOM 639 N N . TYR A 1 84 ? -1.317 -13.169 15.098 1.00 96.06 84 TYR A N 1
ATOM 640 C CA . TYR A 1 84 ? -2.372 -12.221 14.719 1.00 96.06 84 TYR A CA 1
ATOM 641 C C . TYR A 1 84 ? -3.390 -11.937 15.843 1.00 96.06 84 TYR A C 1
ATOM 643 O O . TYR A 1 84 ? -3.922 -10.832 15.901 1.00 96.06 84 TYR A O 1
ATOM 651 N N . SER A 1 85 ? -3.611 -12.878 16.769 1.00 96.69 85 SER A N 1
ATOM 652 C CA . SER A 1 85 ? -4.382 -12.654 18.003 1.00 96.69 85 SER A CA 1
ATOM 653 C C . SER A 1 85 ? -3.752 -11.577 18.892 1.00 96.69 85 SER A C 1
ATOM 655 O O . SER A 1 85 ? -4.408 -10.585 19.199 1.00 96.69 85 SER A O 1
ATOM 657 N N . GLU A 1 86 ? -2.458 -11.692 19.197 1.00 97.25 86 GLU A N 1
ATOM 658 C CA . GLU A 1 86 ? -1.711 -10.700 19.981 1.00 97.25 86 GLU A CA 1
ATOM 659 C C . GLU A 1 86 ? -1.735 -9.319 19.293 1.00 97.25 86 GLU A C 1
ATOM 661 O O . GLU A 1 86 ? -1.908 -8.284 19.937 1.00 97.25 86 GLU A O 1
ATOM 666 N N . GLN A 1 87 ? -1.660 -9.282 17.955 1.00 97.06 87 GLN A N 1
ATOM 667 C CA . GLN A 1 87 ? -1.808 -8.030 17.204 1.00 97.06 87 GLN A CA 1
ATOM 668 C C . GLN A 1 87 ? -3.194 -7.383 17.353 1.00 97.06 87 GLN A C 1
ATOM 670 O O . GLN A 1 87 ? -3.302 -6.168 17.180 1.00 97.06 87 GLN A O 1
ATOM 675 N N . LEU A 1 88 ? -4.257 -8.161 17.581 1.00 97.12 88 LEU A N 1
ATOM 676 C CA . LEU A 1 88 ? -5.606 -7.646 17.839 1.00 97.12 88 LEU A CA 1
ATOM 677 C C . LEU A 1 88 ? -5.738 -7.182 19.293 1.00 97.12 88 LEU A C 1
ATOM 679 O O . LEU A 1 88 ? -6.287 -6.110 19.527 1.00 97.12 88 LEU A O 1
ATOM 683 N N . GLU A 1 89 ? -5.177 -7.926 20.246 1.00 97.25 89 GLU A N 1
ATOM 684 C CA . GLU A 1 89 ? -5.145 -7.571 21.671 1.00 97.25 89 GLU A CA 1
ATOM 685 C C . GLU A 1 89 ? -4.401 -6.249 21.915 1.00 97.25 89 GLU A C 1
ATOM 687 O O . GLU A 1 89 ? -4.929 -5.359 22.582 1.00 97.25 89 GLU A O 1
ATOM 692 N N . ILE A 1 90 ? -3.230 -6.059 21.295 1.00 97.19 90 ILE A N 1
ATOM 693 C CA . ILE A 1 90 ? -2.477 -4.793 21.342 1.00 97.19 90 ILE A CA 1
ATOM 694 C C . ILE A 1 90 ? -3.337 -3.631 20.823 1.00 97.19 90 ILE A C 1
ATOM 696 O O . ILE A 1 90 ? -3.487 -2.620 21.508 1.00 97.19 90 ILE A O 1
ATOM 700 N N . LYS A 1 91 ? -3.981 -3.794 19.658 1.00 96.56 91 LYS A N 1
ATOM 701 C CA . LYS A 1 91 ? -4.849 -2.759 19.064 1.00 96.56 91 LYS A CA 1
ATOM 702 C C . LYS A 1 91 ? -6.093 -2.482 19.914 1.00 96.56 91 LYS A C 1
ATOM 704 O O . LYS A 1 91 ? -6.538 -1.339 19.976 1.00 96.56 91 LYS A O 1
ATOM 709 N N . MET A 1 92 ? -6.639 -3.493 20.592 1.00 96.31 92 MET A N 1
ATOM 710 C CA . MET A 1 92 ? -7.771 -3.342 21.513 1.00 96.31 92 MET A CA 1
ATOM 711 C C . MET A 1 92 ? -7.362 -2.543 22.758 1.00 96.31 92 MET A C 1
ATOM 713 O O . MET A 1 92 ? -8.075 -1.631 23.171 1.00 96.31 92 MET A O 1
ATOM 717 N N . ASN A 1 93 ? -6.182 -2.822 23.315 1.00 95.94 93 ASN A N 1
ATOM 718 C CA . ASN A 1 93 ? -5.626 -2.087 24.452 1.00 95.94 93 ASN A CA 1
ATOM 719 C C . ASN A 1 93 ? -5.257 -0.637 24.080 1.00 95.94 93 ASN A C 1
ATOM 721 O O . ASN A 1 93 ? -5.488 0.283 24.867 1.00 95.94 93 ASN A O 1
ATOM 725 N N . ASP A 1 94 ? -4.753 -0.407 22.864 1.00 95.75 94 ASP A N 1
ATOM 726 C CA . ASP A 1 94 ? -4.531 0.933 22.308 1.00 95.75 94 ASP A CA 1
ATOM 727 C C . ASP A 1 94 ? -5.840 1.714 22.128 1.00 95.75 94 ASP A C 1
ATOM 729 O O . ASP A 1 94 ? -5.904 2.897 22.475 1.00 95.75 94 ASP A O 1
ATOM 733 N N . LEU A 1 95 ? -6.903 1.059 21.651 1.00 95.31 95 LEU A N 1
ATOM 734 C CA . LEU A 1 95 ? -8.230 1.656 21.505 1.00 95.31 95 LEU A CA 1
ATOM 735 C C . LEU A 1 95 ? -8.841 2.023 22.869 1.00 95.31 95 LEU A C 1
ATOM 737 O O . LEU A 1 95 ? -9.253 3.170 23.053 1.00 95.31 95 LEU A O 1
ATOM 741 N N . LYS A 1 96 ? -8.805 1.113 23.855 1.00 95.31 96 LYS A N 1
ATOM 742 C CA . LYS A 1 96 ? -9.248 1.384 25.239 1.00 95.31 96 LYS A CA 1
ATOM 743 C C . LYS A 1 96 ? -8.485 2.550 25.873 1.00 95.31 96 LYS A C 1
ATOM 745 O O . LYS A 1 96 ? -9.101 3.460 26.423 1.00 95.31 96 LYS A O 1
ATOM 750 N N . ARG A 1 97 ? -7.153 2.583 25.739 1.00 95.88 97 ARG A N 1
ATOM 751 C CA . ARG A 1 97 ? -6.307 3.689 26.231 1.00 95.88 97 ARG A CA 1
ATOM 752 C C . ARG A 1 97 ? -6.638 5.021 25.548 1.00 95.88 97 ARG A C 1
ATOM 754 O O . ARG A 1 97 ? -6.637 6.065 26.197 1.00 95.88 97 ARG A O 1
ATOM 761 N N . THR A 1 98 ? -6.943 4.993 24.252 1.00 95.69 98 THR A N 1
ATOM 762 C CA . THR A 1 98 ? -7.326 6.188 23.484 1.00 95.69 98 THR A CA 1
ATOM 763 C C . THR A 1 98 ? -8.686 6.727 23.934 1.00 95.69 98 THR A C 1
ATOM 765 O O . THR A 1 98 ? -8.813 7.927 24.176 1.00 95.69 98 THR A O 1
ATOM 768 N N . ALA A 1 99 ? -9.672 5.849 24.140 1.00 95.06 99 ALA A N 1
ATOM 769 C CA . ALA A 1 99 ? -10.971 6.220 24.697 1.00 95.06 99 ALA A CA 1
ATOM 770 C C . ALA A 1 99 ? -10.862 6.760 26.133 1.00 95.06 99 ALA A C 1
ATOM 772 O O . ALA A 1 99 ? -11.469 7.783 26.431 1.00 95.06 99 ALA A O 1
ATOM 773 N N . ALA A 1 100 ? -10.034 6.158 26.995 1.00 95.00 100 ALA A N 1
ATOM 774 C CA . ALA A 1 100 ? -9.784 6.661 28.350 1.00 95.00 100 ALA A CA 1
ATOM 775 C C . ALA A 1 100 ? -9.229 8.095 28.355 1.00 95.00 100 ALA A C 1
ATOM 777 O O . ALA A 1 100 ? -9.709 8.948 29.102 1.00 95.00 100 ALA A O 1
ATOM 778 N N . ASN A 1 101 ? -8.269 8.390 27.473 1.00 96.00 101 ASN A N 1
ATOM 779 C CA . ASN A 1 101 ? -7.734 9.743 27.310 1.00 96.00 101 ASN A CA 1
ATOM 780 C C . ASN A 1 101 ? -8.794 10.732 26.785 1.00 96.00 101 ASN A C 1
ATOM 782 O O . ASN A 1 101 ? -8.820 11.883 27.218 1.00 96.00 101 ASN A O 1
ATOM 786 N N . PHE A 1 102 ? -9.681 10.292 25.887 1.00 95.31 102 PHE A N 1
ATOM 787 C CA . PHE A 1 102 ? -10.773 11.116 25.364 1.00 95.31 102 PHE A CA 1
ATOM 788 C C . PHE A 1 102 ? -11.853 11.402 26.421 1.00 95.31 102 PHE A C 1
ATOM 790 O O . PHE A 1 102 ? -12.221 12.558 26.616 1.00 95.31 102 PHE A O 1
ATOM 797 N N . VAL A 1 103 ? -12.299 10.380 27.163 1.00 95.62 103 VAL A N 1
ATOM 798 C CA . VAL A 1 103 ? -13.239 10.523 28.290 1.00 95.62 103 VAL A CA 1
ATOM 799 C C . VAL A 1 103 ? -12.660 11.444 29.360 1.00 95.62 103 VAL A C 1
ATOM 801 O O . VAL A 1 103 ? -13.339 12.378 29.780 1.00 95.62 103 VAL A O 1
ATOM 804 N N . LYS A 1 104 ? -11.378 11.288 29.720 1.00 95.88 104 LYS A N 1
ATOM 805 C CA . LYS A 1 104 ? -10.703 12.229 30.622 1.00 95.88 104 LYS A CA 1
ATOM 806 C C . LYS A 1 104 ? -10.743 13.667 30.086 1.00 95.88 104 LYS A C 1
ATOM 808 O O . LYS A 1 104 ? -11.104 14.570 30.831 1.00 95.88 104 LYS A O 1
ATOM 813 N N . GLY A 1 105 ? -10.438 13.881 28.805 1.00 97.06 105 GLY A N 1
ATOM 814 C CA . GLY A 1 105 ? -10.521 15.207 28.182 1.00 97.06 105 GLY A CA 1
ATOM 815 C C . GLY A 1 105 ? -11.926 15.821 28.233 1.00 97.06 105 GLY A C 1
ATOM 816 O O . GLY A 1 105 ? -12.058 17.026 28.438 1.00 97.06 105 GLY A O 1
ATOM 817 N N . MET A 1 106 ? -12.979 15.005 28.116 1.00 96.94 106 MET A N 1
ATOM 818 C CA . MET A 1 106 ? -14.368 15.445 28.296 1.00 96.94 106 MET A CA 1
ATOM 819 C C . MET A 1 106 ? -14.692 15.802 29.756 1.00 96.94 106 MET A C 1
ATOM 821 O O . MET A 1 106 ? -15.391 16.787 29.994 1.00 96.94 106 MET A O 1
ATOM 825 N N . ILE A 1 107 ? -14.159 15.056 30.729 1.00 95.81 107 ILE A N 1
ATOM 826 C CA . ILE A 1 107 ? -14.301 15.347 32.166 1.00 95.81 107 ILE A CA 1
ATOM 827 C C . ILE A 1 107 ? -13.580 16.654 32.529 1.00 95.81 107 ILE A C 1
ATOM 829 O O . ILE A 1 107 ? -14.183 17.538 33.140 1.00 95.81 107 ILE A O 1
ATOM 833 N N . ASP A 1 108 ? -12.330 16.822 32.088 1.00 96.81 108 ASP A N 1
ATOM 834 C CA . ASP A 1 108 ? -11.535 18.042 32.287 1.00 96.81 108 ASP A CA 1
ATOM 835 C C . ASP A 1 108 ? -12.227 19.269 31.641 1.00 96.81 108 ASP A C 1
ATOM 837 O O . ASP A 1 108 ? -12.218 20.368 32.202 1.00 96.81 108 ASP A O 1
ATOM 841 N N . ALA A 1 109 ? -12.910 19.073 30.503 1.00 97.38 109 ALA A N 1
ATOM 842 C CA . ALA A 1 109 ? -13.741 20.076 29.827 1.00 97.38 109 ALA A CA 1
ATOM 843 C C . ALA A 1 109 ? -15.165 20.246 30.410 1.00 97.38 109 ALA A C 1
ATOM 845 O O . ALA A 1 109 ? -15.931 21.069 29.907 1.00 97.38 109 ALA A O 1
ATOM 846 N N . ARG A 1 110 ? -15.523 19.510 31.474 1.00 96.19 110 ARG A N 1
ATOM 847 C CA . ARG A 1 110 ? -16.834 19.531 32.159 1.00 96.19 110 ARG A CA 1
ATOM 848 C C . ARG A 1 110 ? -18.038 19.188 31.268 1.00 96.19 110 ARG A C 1
ATOM 850 O O . ARG A 1 110 ? -19.128 19.729 31.456 1.00 96.19 110 ARG A O 1
ATOM 857 N N . VAL A 1 111 ? -17.862 18.275 30.315 1.00 96.44 111 VAL A N 1
ATOM 858 C CA . VAL A 1 111 ? -18.964 17.741 29.500 1.00 96.44 111 VAL A CA 1
ATOM 859 C C . VAL A 1 111 ? -19.925 16.941 30.391 1.00 96.44 111 VAL A C 1
ATOM 861 O O . VAL A 1 111 ? -19.508 16.070 31.156 1.00 96.44 111 VAL A O 1
ATOM 864 N N . GLN A 1 112 ? -21.224 17.235 30.298 1.00 95.25 112 GLN A N 1
ATOM 865 C CA . GLN A 1 112 ? -22.264 16.554 31.074 1.00 95.25 112 GLN A CA 1
ATOM 866 C C . GLN A 1 112 ? -22.286 15.045 30.771 1.00 95.25 112 GLN A C 1
ATOM 868 O O . GLN A 1 112 ? -22.181 14.642 29.615 1.00 95.25 112 GLN A O 1
ATOM 873 N N . GLY A 1 113 ? -22.409 14.214 31.811 1.00 92.69 113 GLY A N 1
ATOM 874 C CA . GLY A 1 113 ? -22.413 12.749 31.701 1.00 92.69 113 GLY A CA 1
ATOM 875 C C . GLY A 1 113 ? -21.041 12.103 31.450 1.00 92.69 113 GLY A C 1
ATOM 876 O O . GLY A 1 113 ? -20.939 10.883 31.483 1.00 92.69 113 GLY A O 1
ATOM 877 N N . ALA A 1 114 ? -19.958 12.867 31.252 1.00 92.25 114 ALA A N 1
ATOM 878 C CA . ALA A 1 114 ? -18.648 12.291 30.914 1.00 92.25 114 ALA A CA 1
ATOM 879 C C . ALA A 1 114 ? -18.065 11.361 32.002 1.00 92.25 114 ALA A C 1
ATOM 881 O O . ALA A 1 114 ? -17.337 10.428 31.676 1.00 92.25 114 ALA A O 1
ATOM 882 N N . ASN A 1 115 ? -18.422 11.576 33.274 1.00 92.25 115 ASN A N 1
ATOM 883 C CA . ASN A 1 115 ? -18.039 10.708 34.399 1.00 92.25 115 ASN A CA 1
ATOM 884 C C . ASN A 1 115 ? -18.762 9.345 34.406 1.00 92.25 115 ASN A C 1
ATOM 886 O O . ASN A 1 115 ? -18.343 8.446 35.127 1.00 92.25 115 ASN A O 1
ATOM 890 N N . GLU A 1 116 ? -19.854 9.199 33.650 1.00 94.00 116 GLU A N 1
ATOM 891 C CA . GLU A 1 116 ? -20.728 8.014 33.643 1.00 94.00 116 GLU A CA 1
ATOM 892 C C . GLU A 1 116 ? -20.408 7.059 32.474 1.00 94.00 116 GLU A C 1
ATOM 894 O O . GLU A 1 116 ? -21.005 5.992 32.352 1.00 94.00 116 GLU A O 1
ATOM 899 N N . ILE A 1 117 ? -19.458 7.420 31.601 1.00 93.31 117 ILE A N 1
ATOM 900 C CA . ILE A 1 117 ? -19.124 6.657 30.392 1.00 93.31 117 ILE A CA 1
ATOM 901 C C . ILE A 1 117 ? -18.267 5.434 30.744 1.00 93.31 117 ILE A C 1
ATOM 903 O O . ILE A 1 117 ? -17.054 5.549 30.938 1.00 93.31 117 ILE A O 1
ATOM 907 N N . ASN A 1 118 ? -18.870 4.241 30.740 1.00 92.62 118 ASN A N 1
ATOM 908 C CA . ASN A 1 118 ? -18.111 2.993 30.798 1.00 92.62 118 ASN A CA 1
ATOM 909 C C . ASN A 1 118 ? -17.439 2.690 29.444 1.00 92.62 118 ASN A C 1
ATOM 911 O O . ASN A 1 118 ? -18.089 2.430 28.431 1.00 92.62 118 ASN A O 1
ATOM 915 N N . ILE A 1 119 ? -16.107 2.692 29.443 1.00 91.56 119 ILE A N 1
ATOM 916 C CA . ILE A 1 119 ? -15.262 2.455 28.264 1.00 91.56 119 ILE A CA 1
ATOM 917 C C . ILE A 1 119 ? -15.388 1.011 27.750 1.00 91.56 119 ILE A C 1
ATOM 919 O O . ILE A 1 119 ? -15.314 0.788 26.542 1.00 91.56 119 ILE A O 1
ATOM 923 N N . ASP A 1 120 ? -15.604 0.039 28.640 1.00 88.75 120 ASP A N 1
ATOM 924 C CA . ASP A 1 120 ? -15.721 -1.377 28.268 1.00 88.75 120 ASP A CA 1
ATOM 925 C C . ASP A 1 120 ? -17.091 -1.728 27.664 1.00 88.75 120 ASP A C 1
ATOM 927 O O . ASP A 1 120 ? -17.193 -2.689 26.904 1.00 88.75 120 ASP A O 1
ATOM 931 N N . GLU A 1 121 ? -18.123 -0.923 27.932 1.00 89.06 121 GLU A N 1
ATOM 932 C CA . GLU A 1 121 ? -19.430 -1.006 27.259 1.00 89.06 121 GLU A CA 1
ATOM 933 C C . GLU A 1 121 ? -19.446 -0.230 25.930 1.00 89.06 121 GLU A C 1
ATOM 935 O O . GLU A 1 121 ? -20.160 -0.599 24.998 1.00 89.06 121 GLU A O 1
ATOM 940 N N . LEU A 1 122 ? -18.631 0.827 25.816 1.00 87.62 122 LEU A N 1
ATOM 941 C CA . LEU A 1 122 ? -18.528 1.669 24.620 1.00 87.62 122 LEU A CA 1
ATOM 942 C C . LEU A 1 122 ? -17.764 1.003 23.456 1.00 87.62 122 LEU A C 1
ATOM 944 O O . LEU A 1 122 ? -17.956 1.389 22.301 1.00 87.62 122 LEU A O 1
ATOM 948 N N . ILE A 1 123 ? -16.873 0.042 23.732 1.00 91.12 123 ILE A N 1
ATOM 949 C CA . ILE A 1 123 ? -15.927 -0.505 22.744 1.00 91.12 123 ILE A CA 1
ATOM 950 C C . ILE A 1 123 ? -16.218 -1.975 22.429 1.00 91.12 123 ILE A C 1
ATOM 952 O O . ILE A 1 123 ? -15.851 -2.887 23.171 1.00 91.12 123 ILE A O 1
ATOM 956 N N . GLU A 1 124 ? -16.788 -2.217 21.250 1.00 92.00 124 GLU A N 1
ATOM 957 C CA . GLU A 1 124 ? -16.941 -3.567 20.699 1.00 92.00 124 GLU A CA 1
ATOM 958 C C . GLU A 1 124 ? -15.591 -4.223 20.335 1.00 92.00 124 GLU A C 1
ATOM 960 O O . GLU A 1 124 ? -14.663 -3.534 19.898 1.00 92.00 124 GLU A O 1
ATOM 965 N N . PRO A 1 125 ? -15.475 -5.565 20.430 1.00 93.56 125 PRO A N 1
ATOM 966 C CA . PRO A 1 125 ? -14.287 -6.298 19.998 1.00 93.56 125 PRO A CA 1
ATOM 967 C C . PRO A 1 125 ? -13.891 -6.020 18.541 1.00 93.56 125 PRO A C 1
ATOM 969 O O . PRO A 1 125 ? -14.731 -6.019 17.636 1.00 93.56 125 PRO A O 1
ATOM 972 N N . ILE A 1 126 ? -12.586 -5.852 18.298 1.00 95.31 126 ILE A N 1
ATOM 973 C CA . ILE A 1 126 ? -12.043 -5.618 16.953 1.00 95.31 126 ILE A CA 1
ATOM 974 C C . ILE A 1 126 ? -12.384 -6.794 16.033 1.00 95.31 126 ILE A C 1
ATOM 976 O O . ILE A 1 126 ? -11.961 -7.931 16.244 1.00 95.31 126 ILE A O 1
ATOM 980 N N . ARG A 1 127 ? -13.114 -6.494 14.956 1.00 95.44 127 ARG A N 1
ATOM 981 C CA . ARG A 1 127 ? -13.469 -7.461 13.914 1.00 95.44 127 ARG A CA 1
ATOM 982 C C . ARG A 1 127 ? -12.224 -7.775 13.061 1.00 95.44 127 ARG A C 1
ATOM 984 O O . ARG A 1 127 ? -11.654 -6.847 12.484 1.00 95.44 127 ARG A O 1
ATOM 991 N N . PRO A 1 128 ? -11.776 -9.042 12.970 1.00 96.12 128 PRO A N 1
ATOM 992 C CA . PRO A 1 128 ? -10.531 -9.394 12.289 1.00 96.12 128 PRO A CA 1
ATOM 993 C C . PRO A 1 128 ? -10.614 -9.213 10.767 1.00 96.12 128 PRO A C 1
ATOM 995 O O . PRO A 1 128 ? -11.676 -9.352 10.156 1.00 96.12 128 PRO A O 1
ATOM 998 N N . SER A 1 129 ? -9.463 -8.965 10.136 1.00 95.50 129 SER A N 1
ATOM 999 C CA . SER A 1 129 ? -9.346 -8.984 8.675 1.00 95.50 129 SER A CA 1
ATOM 1000 C C . SER A 1 129 ? -9.433 -10.426 8.155 1.00 95.50 129 SER A C 1
ATOM 1002 O O . SER A 1 129 ? -8.685 -11.274 8.642 1.00 95.50 129 SER A O 1
ATOM 1004 N N . PRO A 1 130 ? -10.231 -10.722 7.108 1.00 93.94 130 PRO A N 1
ATOM 1005 C CA . PRO A 1 130 ? -10.242 -12.038 6.462 1.00 93.94 130 PRO A CA 1
ATOM 1006 C C . PRO A 1 130 ? -8.924 -12.377 5.748 1.00 93.94 130 PRO A C 1
ATOM 1008 O O . PRO A 1 130 ? -8.704 -13.523 5.369 1.00 93.94 130 PRO A O 1
ATOM 1011 N N . ARG A 1 131 ? -8.057 -11.377 5.527 1.00 91.00 131 ARG A N 1
ATOM 1012 C CA . ARG A 1 131 ? -6.751 -11.526 4.879 1.00 91.00 131 ARG A CA 1
ATOM 1013 C C . ARG A 1 131 ? -5.681 -10.768 5.662 1.00 91.00 131 ARG A C 1
ATOM 1015 O O . ARG A 1 131 ? -5.769 -9.548 5.810 1.00 91.00 131 ARG A O 1
ATOM 1022 N N . VAL A 1 132 ? -4.679 -11.498 6.148 1.00 92.69 132 VAL A N 1
ATOM 1023 C CA . VAL A 1 132 ? -3.613 -10.974 7.025 1.00 92.69 132 VAL A CA 1
ATOM 1024 C C . VAL A 1 132 ? -2.234 -10.924 6.360 1.00 92.69 132 VAL A C 1
ATOM 1026 O O . VAL A 1 132 ? -1.368 -10.192 6.823 1.00 92.69 132 VAL A O 1
ATOM 1029 N N . THR A 1 133 ? -2.059 -11.599 5.218 1.00 92.31 133 THR A N 1
ATOM 1030 C CA . THR A 1 133 ? -0.853 -11.554 4.371 1.00 92.31 133 THR A CA 1
ATOM 1031 C C . THR A 1 133 ? -1.205 -11.240 2.910 1.00 92.31 133 THR A C 1
ATOM 1033 O O . THR A 1 133 ? -2.329 -11.471 2.448 1.00 92.31 133 THR A O 1
ATOM 1036 N N . ALA A 1 134 ? -0.245 -10.673 2.175 1.00 90.94 134 ALA A N 1
ATOM 1037 C CA . ALA A 1 134 ? -0.351 -10.226 0.784 1.00 90.94 134 ALA A CA 1
ATOM 1038 C C . ALA A 1 134 ? -1.571 -9.320 0.503 1.00 90.94 134 ALA A C 1
ATOM 1040 O O . ALA A 1 134 ? -2.110 -9.324 -0.603 1.00 90.94 134 ALA A O 1
ATOM 1041 N N . TYR A 1 135 ? -2.059 -8.600 1.517 1.00 91.38 135 TYR A N 1
ATOM 1042 C CA . TYR A 1 135 ? -3.341 -7.898 1.480 1.00 91.38 135 TYR A CA 1
ATOM 1043 C C . TYR A 1 135 ? -3.290 -6.512 0.835 1.00 91.38 135 TYR A C 1
ATOM 1045 O O . TYR A 1 135 ? -4.351 -5.962 0.548 1.00 91.38 135 TYR A O 1
ATOM 1053 N N . ARG A 1 136 ? -2.095 -5.930 0.661 1.00 89.88 136 ARG A N 1
ATOM 1054 C CA . ARG A 1 136 ? -1.934 -4.548 0.205 1.00 89.88 136 ARG A CA 1
ATOM 1055 C C . ARG A 1 136 ? -2.059 -4.448 -1.317 1.00 89.88 136 ARG A C 1
ATOM 1057 O O . ARG A 1 136 ? -1.246 -5.030 -2.031 1.00 89.88 136 ARG A O 1
ATOM 1064 N N . ASN A 1 137 ? -3.062 -3.710 -1.796 1.00 84.62 137 ASN A N 1
ATOM 1065 C CA . ASN A 1 137 ? -3.361 -3.540 -3.229 1.00 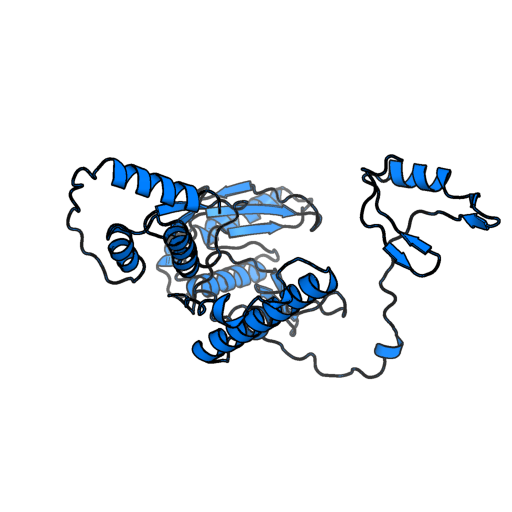84.62 137 ASN A CA 1
ATOM 1066 C C . ASN A 1 137 ? -2.746 -2.270 -3.861 1.00 84.62 137 ASN A C 1
ATOM 1068 O O . ASN A 1 137 ? -2.389 -2.309 -5.035 1.00 84.62 137 ASN A O 1
ATOM 1072 N N . LYS A 1 138 ? -2.553 -1.181 -3.097 1.00 86.00 138 LYS A N 1
ATOM 1073 C CA . LYS A 1 138 ? -1.796 0.018 -3.509 1.00 86.00 138 LYS A CA 1
ATOM 1074 C C . LYS A 1 138 ? -0.496 0.135 -2.714 1.00 86.00 138 LYS A C 1
ATOM 1076 O O . LYS A 1 138 ? -0.521 0.315 -1.490 1.00 86.00 138 LYS A O 1
ATOM 1081 N N . CYS A 1 139 ? 0.631 0.052 -3.411 1.00 84.69 139 CYS A N 1
ATOM 1082 C CA . CYS A 1 139 ? 1.971 0.244 -2.865 1.00 84.69 139 CYS A CA 1
ATOM 1083 C C . CYS A 1 139 ? 2.650 1.436 -3.542 1.00 84.69 139 CYS A C 1
ATOM 1085 O O . CYS A 1 139 ? 2.422 1.700 -4.717 1.00 84.69 139 CYS A O 1
ATOM 1087 N N . GLU A 1 140 ? 3.491 2.131 -2.786 1.00 85.19 140 GLU A N 1
ATOM 1088 C CA . GLU A 1 140 ? 4.305 3.255 -3.243 1.00 85.19 140 GLU A CA 1
ATOM 1089 C C . GLU A 1 140 ? 5.738 2.946 -2.806 1.00 85.19 140 GLU A C 1
ATOM 1091 O O . GLU A 1 140 ? 5.962 2.575 -1.649 1.00 85.19 140 GLU A O 1
ATOM 1096 N N . PHE A 1 141 ? 6.680 3.025 -3.745 1.00 87.06 141 PHE A N 1
ATOM 1097 C CA . PHE A 1 141 ? 8.068 2.614 -3.557 1.00 87.06 141 PHE A CA 1
ATOM 1098 C C . PHE A 1 141 ? 9.020 3.736 -3.974 1.00 87.06 141 PHE A C 1
ATOM 1100 O O . PHE A 1 141 ? 8.716 4.543 -4.848 1.00 87.06 141 PHE A O 1
ATOM 1107 N N . THR A 1 142 ? 10.183 3.778 -3.337 1.00 84.19 142 THR A N 1
ATOM 1108 C CA . THR A 1 142 ? 11.276 4.702 -3.623 1.00 84.19 142 THR A CA 1
ATOM 1109 C C . THR A 1 142 ? 12.393 3.947 -4.329 1.00 84.19 142 THR A C 1
ATOM 1111 O O . THR A 1 142 ? 12.781 2.865 -3.888 1.00 84.19 142 THR A O 1
ATOM 1114 N N . ILE A 1 143 ? 12.912 4.537 -5.404 1.00 83.69 143 ILE A N 1
ATOM 1115 C CA . ILE A 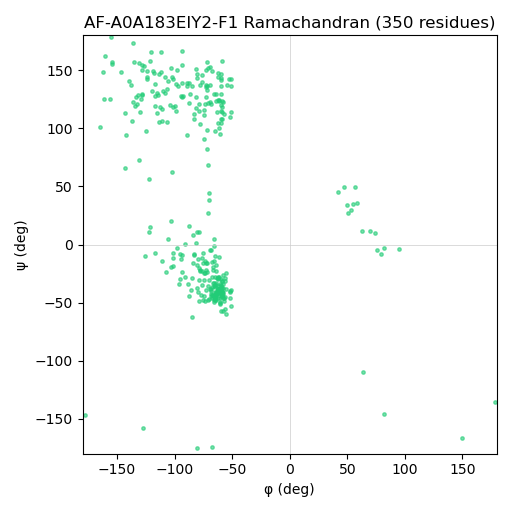1 143 ? 14.153 4.127 -6.059 1.00 83.69 143 ILE A CA 1
ATOM 1116 C C . ILE A 1 143 ? 15.296 4.897 -5.396 1.00 83.69 143 ILE A C 1
ATOM 1118 O O . ILE A 1 143 ? 15.173 6.096 -5.138 1.00 83.69 143 ILE A O 1
ATOM 1122 N N . GLY A 1 144 ? 16.399 4.221 -5.103 1.00 84.06 144 GLY A N 1
ATOM 1123 C CA . GLY A 1 144 ? 17.580 4.838 -4.510 1.00 84.06 144 GLY A CA 1
ATOM 1124 C C . GLY A 1 144 ? 18.697 3.821 -4.336 1.00 84.06 144 GLY A C 1
ATOM 1125 O O . GLY A 1 144 ? 18.819 2.896 -5.138 1.00 84.06 144 GLY A O 1
ATOM 1126 N N . ARG A 1 145 ? 19.495 3.987 -3.278 1.00 83.12 145 ARG A N 1
ATOM 1127 C CA . ARG A 1 145 ? 20.535 3.029 -2.888 1.00 83.12 145 ARG A CA 1
ATOM 1128 C C . ARG A 1 145 ? 20.203 2.335 -1.576 1.00 83.12 145 ARG A C 1
ATOM 1130 O O . ARG A 1 145 ? 19.540 2.934 -0.729 1.00 83.12 145 ARG A O 1
ATOM 1137 N N . ASP A 1 146 ? 20.632 1.089 -1.414 1.00 87.44 146 ASP A N 1
ATOM 1138 C CA . ASP A 1 146 ? 20.619 0.406 -0.119 1.00 87.44 146 ASP A CA 1
ATOM 1139 C C . ASP A 1 146 ? 21.814 0.815 0.765 1.00 87.44 146 ASP A C 1
ATOM 1141 O O . ASP A 1 146 ? 22.571 1.728 0.439 1.00 87.44 146 ASP A O 1
ATOM 1145 N N . ILE A 1 147 ? 21.945 0.177 1.931 1.00 85.00 147 ILE A N 1
ATOM 1146 C CA . ILE A 1 147 ? 23.039 0.427 2.885 1.00 85.00 147 ILE A CA 1
ATOM 1147 C C . ILE A 1 147 ? 24.419 0.000 2.350 1.00 85.00 147 ILE A C 1
ATOM 1149 O O . ILE A 1 147 ? 25.436 0.472 2.849 1.00 85.00 147 ILE A O 1
ATOM 1153 N N . ASP A 1 148 ? 24.444 -0.863 1.335 1.00 86.50 148 ASP A N 1
ATOM 1154 C CA . ASP A 1 148 ? 25.647 -1.393 0.696 1.00 86.50 148 ASP A CA 1
ATOM 1155 C C . ASP A 1 148 ? 25.901 -0.692 -0.667 1.00 86.50 148 ASP A C 1
ATOM 1157 O O . ASP A 1 148 ? 26.636 -1.198 -1.512 1.00 86.50 148 ASP A O 1
ATOM 1161 N N . GLU A 1 149 ? 25.300 0.498 -0.855 1.00 83.38 149 GLU A N 1
ATOM 1162 C CA . GLU A 1 149 ? 25.371 1.403 -2.019 1.00 83.38 149 GLU A CA 1
ATOM 1163 C C . GLU A 1 149 ? 24.824 0.847 -3.357 1.00 83.38 149 GLU A C 1
ATOM 1165 O O . GLU A 1 149 ? 24.968 1.485 -4.406 1.00 83.38 149 GLU A O 1
ATOM 1170 N N . ASN A 1 150 ? 24.122 -0.291 -3.346 1.00 87.38 150 ASN A N 1
ATOM 1171 C CA . ASN A 1 150 ? 23.531 -0.889 -4.551 1.00 87.38 150 ASN A CA 1
ATOM 1172 C C . ASN A 1 150 ? 22.202 -0.220 -4.919 1.00 87.38 150 ASN A C 1
ATOM 1174 O O . ASN A 1 150 ? 21.461 0.224 -4.044 1.00 87.38 150 ASN A O 1
ATOM 1178 N N . VAL A 1 151 ? 21.855 -0.196 -6.211 1.00 86.31 151 VAL A N 1
ATOM 1179 C CA . VAL A 1 151 ? 20.536 0.269 -6.677 1.00 86.31 151 VAL A CA 1
ATOM 1180 C C . VAL A 1 151 ? 19.438 -0.621 -6.089 1.00 86.31 151 VAL A C 1
ATOM 1182 O O . VAL A 1 151 ? 19.452 -1.836 -6.267 1.00 86.31 151 VAL A O 1
ATOM 1185 N N . CYS A 1 152 ? 18.476 -0.004 -5.404 1.00 88.81 152 CYS A N 1
ATOM 1186 C CA . CYS A 1 152 ? 17.440 -0.688 -4.636 1.00 88.81 152 CYS A CA 1
ATOM 1187 C C . CYS A 1 152 ? 16.079 -0.017 -4.859 1.00 88.81 152 CYS A C 1
ATOM 1189 O O . CYS A 1 152 ? 15.974 1.216 -4.843 1.00 88.81 152 CYS A O 1
ATOM 1191 N N . VAL A 1 153 ? 15.028 -0.827 -5.037 1.00 89.31 153 VAL A N 1
ATOM 1192 C CA . VAL A 1 153 ? 13.639 -0.354 -5.123 1.00 89.31 153 VAL A CA 1
ATOM 1193 C C .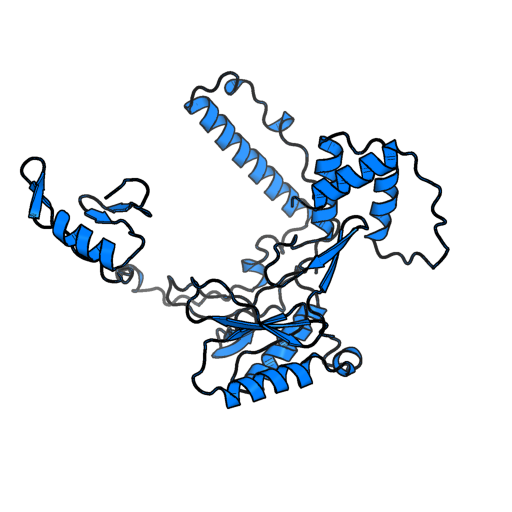 VAL A 1 153 ? 12.831 -0.922 -3.958 1.00 89.31 153 VAL A C 1
ATOM 1195 O O . VAL A 1 153 ? 12.681 -2.134 -3.796 1.00 89.31 153 VAL A O 1
ATOM 1198 N N . GLY A 1 154 ? 12.280 -0.041 -3.123 1.00 90.44 154 GLY A N 1
ATOM 1199 C CA . GLY A 1 154 ? 11.555 -0.467 -1.928 1.00 90.44 154 GLY A CA 1
ATOM 1200 C C . GLY A 1 154 ? 11.044 0.684 -1.078 1.00 90.44 154 GLY A C 1
ATOM 1201 O O . GLY A 1 154 ? 10.466 1.630 -1.601 1.00 90.44 154 GLY A O 1
ATOM 1202 N N . PHE A 1 155 ? 11.208 0.612 0.240 1.00 89.62 155 PHE A N 1
ATOM 1203 C CA . PHE A 1 155 ? 10.785 1.688 1.145 1.00 89.62 155 PHE A CA 1
ATOM 1204 C C . PHE A 1 155 ? 11.975 2.519 1.607 1.00 89.62 155 PHE A C 1
ATOM 1206 O O . PHE A 1 155 ? 13.071 1.994 1.755 1.00 89.62 155 PHE A O 1
ATOM 1213 N N . VAL A 1 156 ? 11.765 3.797 1.930 1.00 85.06 156 VAL A N 1
ATOM 1214 C CA . VAL A 1 156 ? 12.791 4.589 2.625 1.00 85.06 156 VAL A CA 1
ATOM 1215 C C . VAL A 1 156 ? 13.117 3.920 3.969 1.00 85.06 156 VAL A C 1
ATOM 1217 O O . VAL A 1 156 ? 12.271 3.849 4.864 1.00 85.06 156 VAL A O 1
ATOM 1220 N N . GLY A 1 157 ? 14.350 3.433 4.111 1.00 79.81 157 GLY A N 1
ATOM 1221 C CA . GLY A 1 157 ? 14.911 2.884 5.349 1.00 79.81 157 GLY A CA 1
ATOM 1222 C C . GLY A 1 157 ? 15.624 3.944 6.188 1.00 79.81 157 GLY A C 1
ATOM 1223 O O . GLY A 1 157 ? 15.610 3.893 7.414 1.00 79.81 157 GLY A O 1
ATOM 1224 N N . GLY A 1 158 ? 16.153 4.980 5.541 1.00 73.25 158 GLY A N 1
ATOM 1225 C CA . GLY A 1 158 ? 16.768 6.116 6.215 1.00 73.25 158 GLY A CA 1
ATOM 1226 C C . GLY A 1 158 ? 15.802 7.002 7.019 1.00 73.25 158 GLY A C 1
ATOM 1227 O O . GLY A 1 158 ? 14.599 6.736 7.172 1.00 73.25 158 GLY A O 1
ATOM 1228 N N . ARG A 1 159 ? 16.360 8.103 7.528 1.00 73.00 159 ARG A N 1
ATOM 1229 C CA . ARG A 1 159 ? 15.664 9.263 8.097 1.00 73.00 159 ARG A CA 1
ATOM 1230 C C . ARG A 1 159 ? 16.447 10.517 7.711 1.00 73.00 159 ARG A C 1
ATOM 1232 O O . ARG A 1 159 ? 17.536 10.751 8.229 1.00 73.00 159 ARG A O 1
ATOM 1239 N N . PHE A 1 160 ? 15.842 11.366 6.880 1.00 64.25 160 PHE A N 1
ATOM 1240 C CA . PHE A 1 160 ? 16.414 12.646 6.431 1.00 64.25 160 PHE A CA 1
ATOM 1241 C C . PHE A 1 160 ? 16.900 13.514 7.609 1.00 64.25 160 PHE A C 1
ATOM 1243 O O . PHE A 1 160 ? 17.970 14.110 7.568 1.00 64.25 160 PHE A O 1
ATOM 1250 N N . SER A 1 161 ? 16.157 13.533 8.722 1.00 60.94 161 SER A N 1
ATOM 1251 C CA . SER A 1 161 ? 16.519 14.287 9.933 1.00 60.94 161 SER A CA 1
ATOM 1252 C C . SER A 1 161 ? 17.737 13.755 10.701 1.00 60.94 161 SER A C 1
ATOM 1254 O O . SER A 1 161 ? 18.114 14.362 11.698 1.00 60.94 161 SER A O 1
ATOM 1256 N N . GLN A 1 162 ? 18.300 12.619 10.288 1.00 69.19 162 GLN A N 1
ATOM 1257 C CA . GLN A 1 162 ? 19.519 12.008 10.830 1.00 69.19 162 GLN A CA 1
ATOM 1258 C C . GLN A 1 162 ? 20.588 11.834 9.731 1.00 69.19 162 GLN A C 1
ATOM 1260 O O . GLN A 1 162 ? 21.530 11.075 9.919 1.00 69.19 162 GLN A O 1
ATOM 1265 N N . ASN A 1 163 ? 20.429 12.509 8.580 1.00 67.44 163 ASN A N 1
ATOM 1266 C CA . ASN A 1 163 ? 21.303 12.407 7.404 1.00 67.44 163 ASN A CA 1
ATOM 1267 C C . ASN A 1 163 ? 21.508 10.960 6.900 1.00 67.44 163 ASN A C 1
ATOM 1269 O O . ASN A 1 163 ? 22.548 10.624 6.339 1.00 67.44 163 ASN A O 1
ATOM 1273 N N . GLN A 1 164 ? 20.508 10.092 7.098 1.00 73.56 164 GLN A N 1
ATOM 1274 C CA . GLN A 1 164 ? 20.496 8.713 6.605 1.00 73.56 164 GLN A CA 1
ATOM 1275 C C . GLN A 1 164 ? 19.571 8.611 5.391 1.00 73.56 164 GLN A C 1
ATOM 1277 O O . GLN A 1 164 ? 18.370 8.871 5.511 1.00 73.56 164 GLN A O 1
ATOM 1282 N N . HIS A 1 165 ? 20.123 8.209 4.245 1.00 78.94 165 HIS A N 1
ATOM 1283 C CA . HIS A 1 165 ? 19.453 8.199 2.941 1.00 78.94 165 HIS A CA 1
ATOM 1284 C C . HIS A 1 165 ? 19.644 6.846 2.243 1.00 78.94 165 HIS A C 1
ATOM 1286 O O . HIS A 1 165 ? 20.398 6.742 1.285 1.00 78.94 165 HIS A O 1
ATOM 1292 N N . TYR A 1 166 ? 18.956 5.813 2.734 1.00 83.19 166 TYR A N 1
ATOM 1293 C CA . TYR A 1 166 ? 18.955 4.479 2.126 1.00 83.19 166 TYR A CA 1
ATOM 1294 C C . TYR A 1 166 ? 17.532 3.931 1.948 1.00 83.19 166 TYR A C 1
ATOM 1296 O O . TYR A 1 166 ? 16.595 4.331 2.653 1.00 83.19 166 TYR A O 1
ATOM 1304 N N . VAL A 1 167 ? 17.388 3.004 1.005 1.00 86.44 167 VAL A N 1
ATOM 1305 C CA . VAL A 1 167 ? 16.178 2.251 0.659 1.00 86.44 167 VAL A CA 1
ATOM 1306 C C . VAL A 1 167 ? 16.321 0.817 1.177 1.00 86.44 167 VAL A C 1
ATOM 1308 O O . VAL A 1 167 ? 17.399 0.233 1.123 1.00 86.44 167 VAL A O 1
ATOM 1311 N N . VAL A 1 168 ? 15.238 0.246 1.703 1.00 90.06 168 VAL A N 1
ATOM 1312 C CA . VAL A 1 168 ? 15.173 -1.144 2.176 1.00 90.06 168 VAL A CA 1
ATOM 1313 C C . VAL A 1 168 ? 14.284 -1.990 1.258 1.00 90.06 168 VAL A C 1
ATOM 1315 O O . VAL A 1 168 ? 13.163 -1.568 0.945 1.00 90.06 168 VAL A O 1
ATOM 1318 N N . PRO A 1 169 ? 14.749 -3.180 0.833 1.00 91.81 169 PRO A N 1
ATOM 1319 C CA . PRO A 1 169 ? 14.057 -3.997 -0.155 1.00 91.81 169 PRO A CA 1
ATOM 1320 C C . PRO A 1 169 ? 12.787 -4.655 0.408 1.00 91.81 169 PRO A C 1
ATOM 1322 O O . PRO A 1 169 ? 12.674 -4.965 1.599 1.00 91.81 169 PRO A O 1
ATOM 1325 N N . VAL A 1 170 ? 11.812 -4.877 -0.474 1.00 92.56 170 VAL A N 1
ATOM 1326 C CA . VAL A 1 170 ? 10.435 -5.297 -0.134 1.00 92.56 170 VAL A CA 1
ATOM 1327 C C . VAL A 1 170 ? 10.288 -6.768 0.271 1.00 92.56 170 VAL A C 1
ATOM 1329 O O . VAL A 1 170 ? 9.209 -7.198 0.687 1.00 92.56 170 VAL A O 1
ATOM 1332 N N . ASP A 1 171 ? 11.347 -7.563 0.139 1.00 90.44 171 ASP A N 1
ATOM 1333 C CA . ASP A 1 171 ? 11.307 -9.025 0.226 1.00 90.44 171 ASP A CA 1
ATOM 1334 C C . ASP A 1 171 ? 10.805 -9.543 1.584 1.00 90.44 171 ASP A C 1
ATOM 1336 O O . ASP A 1 171 ? 10.040 -10.508 1.634 1.00 90.44 171 ASP A O 1
ATOM 1340 N N . SER A 1 172 ? 11.109 -8.832 2.674 1.00 88.62 172 SER A N 1
ATOM 1341 C CA . SER A 1 172 ? 10.698 -9.168 4.051 1.00 88.62 172 SER A CA 1
ATOM 1342 C C . SER A 1 172 ? 9.226 -8.857 4.398 1.00 88.62 172 SER A C 1
ATOM 1344 O O . SER A 1 172 ? 8.730 -9.293 5.441 1.00 88.62 172 SER A O 1
ATOM 1346 N N . CYS A 1 173 ? 8.505 -8.108 3.554 1.00 90.31 173 CYS A N 1
ATOM 1347 C CA . CYS A 1 173 ? 7.171 -7.583 3.866 1.00 90.31 173 CYS A CA 1
ATOM 1348 C C . CYS A 1 173 ? 6.040 -8.600 3.618 1.00 90.31 173 CYS A C 1
ATOM 1350 O O . CYS A 1 173 ? 5.723 -8.901 2.465 1.00 90.31 173 CYS A O 1
ATOM 1352 N N . ASP A 1 174 ? 5.366 -9.077 4.668 1.00 91.38 174 ASP A N 1
ATOM 1353 C CA . ASP A 1 174 ? 4.245 -10.033 4.543 1.00 91.38 174 ASP A CA 1
ATOM 1354 C C . ASP A 1 174 ? 2.955 -9.414 3.997 1.00 91.38 174 ASP A C 1
ATOM 1356 O O . ASP A 1 174 ? 2.094 -10.127 3.487 1.00 91.38 174 ASP A O 1
ATOM 1360 N N . ASN A 1 175 ? 2.783 -8.094 4.095 1.00 91.62 175 ASN A N 1
ATOM 1361 C CA . ASN A 1 175 ? 1.605 -7.393 3.577 1.00 91.62 175 ASN A CA 1
ATOM 1362 C C . ASN A 1 175 ? 1.609 -7.245 2.042 1.00 91.62 175 ASN A C 1
ATOM 1364 O O . ASN A 1 175 ? 0.554 -6.983 1.464 1.00 91.62 175 ASN A O 1
ATOM 1368 N N . ILE A 1 176 ? 2.756 -7.448 1.387 1.00 92.06 176 ILE A N 1
ATOM 1369 C CA . ILE A 1 176 ? 2.961 -7.299 -0.061 1.00 92.06 176 ILE A CA 1
ATOM 1370 C C . ILE A 1 176 ? 2.859 -8.666 -0.754 1.00 92.06 176 ILE A C 1
ATOM 1372 O O . ILE A 1 176 ? 3.399 -9.662 -0.275 1.00 92.06 176 ILE A O 1
ATOM 1376 N N . SER A 1 177 ? 2.160 -8.732 -1.891 1.00 90.06 177 SER A N 1
ATOM 1377 C CA . SER A 1 177 ? 1.997 -9.978 -2.653 1.00 90.06 177 SER A CA 1
ATOM 1378 C C . SER A 1 177 ? 3.292 -10.417 -3.349 1.00 90.06 177 SER A C 1
ATOM 1380 O O . SER A 1 177 ? 4.113 -9.590 -3.737 1.00 90.06 177 SER A O 1
ATOM 1382 N N . SER A 1 178 ? 3.476 -11.726 -3.564 1.00 89.50 178 SER A N 1
ATOM 1383 C CA . SER A 1 178 ? 4.652 -12.234 -4.294 1.00 89.50 178 SER A CA 1
ATOM 1384 C C . SER A 1 178 ? 4.710 -11.726 -5.739 1.00 89.50 178 SER A C 1
ATOM 1386 O O . SER A 1 178 ? 5.800 -11.533 -6.264 1.00 89.50 178 SER A O 1
ATOM 1388 N N . HIS A 1 179 ? 3.547 -11.457 -6.348 1.00 87.50 179 HIS A N 1
ATOM 1389 C CA . HIS A 1 179 ? 3.420 -10.743 -7.622 1.00 87.50 179 HIS A CA 1
ATOM 1390 C C . HIS A 1 179 ? 4.112 -9.382 -7.535 1.00 87.50 179 HIS A C 1
ATOM 1392 O O . HIS A 1 179 ? 5.120 -9.178 -8.197 1.00 87.50 179 HIS A O 1
ATOM 1398 N N . MET A 1 180 ? 3.669 -8.519 -6.615 1.00 88.31 180 MET A N 1
ATOM 1399 C CA . MET A 1 180 ? 4.243 -7.188 -6.387 1.00 88.31 180 MET A CA 1
ATOM 1400 C C . MET A 1 180 ? 5.752 -7.223 -6.066 1.00 88.31 180 MET A C 1
ATOM 1402 O O . MET A 1 180 ? 6.477 -6.309 -6.441 1.00 88.31 180 MET A O 1
ATOM 1406 N N . LYS A 1 181 ? 6.260 -8.282 -5.416 1.00 90.50 181 LYS A N 1
ATOM 1407 C CA . LYS A 1 181 ? 7.706 -8.449 -5.168 1.00 90.50 181 LYS A CA 1
ATOM 1408 C C . LYS A 1 181 ? 8.495 -8.770 -6.445 1.00 90.50 181 LYS A C 1
ATOM 1410 O O . LYS A 1 181 ? 9.494 -8.108 -6.705 1.00 90.50 181 LYS A O 1
ATOM 1415 N N . ARG A 1 182 ? 8.041 -9.728 -7.272 1.00 90.00 182 ARG A N 1
ATOM 1416 C CA . ARG A 1 182 ? 8.691 -10.050 -8.568 1.00 90.00 182 ARG A CA 1
ATOM 1417 C C . ARG A 1 182 ? 8.728 -8.840 -9.493 1.00 90.00 182 ARG A C 1
ATOM 1419 O O . ARG A 1 182 ? 9.743 -8.564 -10.115 1.00 90.00 182 ARG A O 1
ATOM 1426 N N . VAL A 1 183 ? 7.628 -8.105 -9.496 1.00 87.31 183 VAL A N 1
ATOM 1427 C CA . VAL A 1 183 ? 7.425 -6.823 -10.161 1.00 87.31 183 VAL A CA 1
ATOM 1428 C C . VAL A 1 183 ? 8.449 -5.771 -9.732 1.00 87.31 183 VAL A C 1
ATOM 1430 O O . VAL A 1 183 ? 9.192 -5.265 -10.570 1.00 87.31 183 VAL A O 1
ATOM 1433 N N . VAL A 1 184 ? 8.569 -5.506 -8.426 1.00 89.25 184 VAL A N 1
ATOM 1434 C CA . VAL A 1 184 ? 9.573 -4.573 -7.889 1.00 89.25 184 VAL A CA 1
ATOM 1435 C C . VAL A 1 184 ? 10.990 -5.014 -8.260 1.00 89.25 184 VAL A C 1
ATOM 1437 O O . VAL A 1 184 ? 11.802 -4.171 -8.616 1.00 89.25 184 VAL A O 1
ATOM 1440 N N . LYS A 1 185 ? 11.283 -6.321 -8.273 1.00 90.25 185 LYS A N 1
ATOM 1441 C CA . LYS A 1 185 ? 12.594 -6.849 -8.689 1.00 90.25 185 LYS A CA 1
ATOM 1442 C C . LYS A 1 185 ? 12.843 -6.817 -10.201 1.00 90.25 185 LYS A C 1
ATOM 1444 O O . LYS A 1 185 ? 13.988 -6.669 -10.612 1.00 90.25 185 LYS A O 1
ATOM 1449 N N . ALA A 1 186 ? 11.816 -6.930 -11.040 1.00 88.56 186 ALA A N 1
ATOM 1450 C CA . ALA A 1 186 ? 11.935 -6.730 -12.486 1.00 88.56 186 ALA A CA 1
ATOM 1451 C C . ALA A 1 186 ? 12.168 -5.254 -12.833 1.00 88.56 186 ALA A C 1
ATOM 1453 O O . ALA A 1 186 ? 12.953 -4.939 -13.726 1.00 88.56 186 ALA A O 1
ATOM 1454 N N . PHE A 1 187 ? 11.537 -4.361 -12.071 1.00 87.12 187 PHE A N 1
ATOM 1455 C CA . PHE A 1 187 ? 11.797 -2.932 -12.112 1.00 87.12 187 PHE A CA 1
ATOM 1456 C C . PHE A 1 187 ? 13.217 -2.593 -11.613 1.00 87.12 187 PHE A C 1
ATOM 1458 O O . PHE A 1 187 ? 13.967 -1.937 -12.325 1.00 87.12 187 PHE A O 1
ATOM 1465 N N . GLU A 1 188 ? 13.647 -3.096 -10.456 1.00 88.25 188 GLU A N 1
ATOM 1466 C CA . GLU A 1 188 ? 15.001 -2.879 -9.917 1.00 88.25 188 GLU A CA 1
ATOM 1467 C C . GLU A 1 188 ? 16.100 -3.236 -10.940 1.00 88.25 188 GLU A C 1
ATOM 1469 O O . GLU A 1 188 ? 17.026 -2.451 -11.144 1.00 88.25 188 GLU A O 1
ATOM 1474 N N . ARG A 1 189 ? 15.934 -4.344 -11.684 1.00 88.69 189 ARG A N 1
ATOM 1475 C CA . ARG A 1 189 ? 16.804 -4.698 -12.824 1.00 88.69 189 ARG A CA 1
ATOM 1476 C C . ARG A 1 189 ? 16.765 -3.668 -13.957 1.00 88.69 189 ARG A C 1
ATOM 1478 O O . ARG A 1 189 ? 17.820 -3.248 -14.417 1.00 88.69 189 ARG A O 1
ATOM 1485 N N . PHE A 1 190 ? 15.584 -3.199 -14.363 1.00 84.69 190 PHE A N 1
ATOM 1486 C CA . PHE A 1 190 ? 15.457 -2.148 -15.382 1.00 84.69 190 PHE A CA 1
ATOM 1487 C C . PHE A 1 190 ? 16.188 -0.848 -14.994 1.00 84.69 190 PHE A C 1
ATOM 1489 O O . PHE A 1 190 ? 16.816 -0.238 -15.858 1.00 84.69 190 PHE A O 1
ATOM 1496 N N . VAL A 1 191 ? 16.178 -0.444 -13.715 1.00 82.12 191 VAL A N 1
ATOM 1497 C CA . VAL A 1 191 ? 16.954 0.730 -13.255 1.00 82.12 191 VAL A CA 1
ATOM 1498 C C . VAL A 1 191 ? 18.455 0.491 -13.405 1.00 82.12 191 VAL A C 1
ATOM 1500 O O . VAL A 1 191 ? 19.171 1.364 -13.890 1.00 82.12 191 VAL A O 1
ATOM 1503 N N . ILE A 1 192 ? 18.931 -0.699 -13.029 1.00 83.94 192 ILE A N 1
ATOM 1504 C CA . ILE A 1 192 ? 20.341 -1.098 -13.165 1.00 83.94 192 ILE A CA 1
ATOM 1505 C C . ILE A 1 192 ? 20.774 -1.124 -14.642 1.00 83.94 192 ILE A C 1
ATOM 1507 O O . ILE A 1 192 ? 21.883 -0.705 -14.961 1.00 83.94 192 ILE A O 1
ATOM 1511 N N . GLU A 1 193 ? 19.904 -1.585 -15.542 1.00 84.06 193 GLU A N 1
ATOM 1512 C CA . GLU A 1 193 ? 20.179 -1.695 -16.981 1.00 84.06 193 GLU A CA 1
ATOM 1513 C C . GLU A 1 193 ? 20.123 -0.351 -17.729 1.00 84.06 193 GLU A C 1
ATOM 1515 O O . GLU A 1 193 ? 20.875 -0.154 -18.682 1.00 84.06 193 GLU A O 1
ATOM 1520 N N . THR A 1 194 ? 19.236 0.571 -17.334 1.00 74.25 194 THR A N 1
ATOM 1521 C CA . THR A 1 194 ? 18.996 1.836 -18.064 1.00 74.25 194 THR A CA 1
ATOM 1522 C C . THR A 1 194 ? 19.635 3.069 -17.433 1.00 74.25 194 THR A C 1
ATOM 1524 O O . THR A 1 194 ? 19.785 4.083 -18.119 1.00 74.25 194 THR A O 1
ATOM 1527 N N . GLY A 1 195 ? 19.993 2.994 -16.148 1.00 66.25 195 GLY A N 1
ATOM 1528 C CA . GLY A 1 195 ? 20.456 4.116 -15.331 1.00 66.25 195 GLY A CA 1
ATOM 1529 C C . GLY A 1 195 ? 19.340 4.998 -14.752 1.00 66.25 195 GLY A C 1
ATOM 1530 O O . GLY A 1 195 ? 19.650 5.925 -14.006 1.00 66.25 195 GLY A O 1
ATOM 1531 N N . GLU A 1 196 ? 18.062 4.740 -15.068 1.00 57.81 196 GLU A N 1
ATOM 1532 C CA . GLU A 1 196 ? 16.938 5.643 -14.762 1.00 57.81 196 GLU A CA 1
ATOM 1533 C C . GLU A 1 196 ? 15.704 4.918 -14.172 1.00 57.81 196 GLU A C 1
ATOM 1535 O O . GLU A 1 196 ? 15.532 3.705 -14.273 1.00 57.81 196 GLU A O 1
ATOM 1540 N N . ALA A 1 197 ? 14.857 5.659 -13.449 1.00 45.53 197 ALA A N 1
ATOM 1541 C CA . ALA A 1 197 ? 14.075 5.133 -12.320 1.00 45.53 197 ALA A CA 1
ATOM 1542 C C . ALA A 1 197 ? 12.577 4.836 -12.607 1.00 45.53 197 ALA A C 1
ATOM 1544 O O . ALA A 1 197 ? 11.695 5.438 -11.994 1.00 45.53 197 ALA A O 1
ATOM 1545 N N . LEU A 1 198 ? 12.272 3.911 -13.530 1.00 46.03 198 LEU A N 1
ATOM 1546 C CA . LEU A 1 198 ? 10.942 3.753 -14.162 1.00 46.03 198 LEU A CA 1
ATOM 1547 C C . LEU A 1 198 ? 10.388 2.301 -14.185 1.00 46.03 198 LEU A C 1
ATOM 1549 O O . LEU A 1 198 ? 11.098 1.393 -14.610 1.00 46.03 198 LEU A O 1
ATOM 1553 N N . GLY A 1 199 ? 9.145 2.050 -13.735 1.00 31.72 199 GLY A N 1
ATOM 1554 C CA . GLY A 1 199 ? 8.741 0.709 -13.257 1.00 31.72 199 GLY A CA 1
ATOM 1555 C C . GLY A 1 199 ? 7.485 0.017 -13.810 1.00 31.72 199 GLY A C 1
ATOM 1556 O O . GLY A 1 199 ? 7.010 0.277 -14.909 1.00 31.72 199 GLY A O 1
ATOM 1557 N N . CYS A 1 200 ? 6.977 -0.928 -13.008 1.00 32.22 200 CYS A N 1
ATOM 1558 C CA . CYS A 1 200 ? 5.774 -1.761 -13.195 1.00 32.22 200 CYS A CA 1
ATOM 1559 C C . CYS A 1 200 ? 5.261 -2.224 -11.802 1.00 32.22 200 CYS A C 1
ATOM 1561 O O . CYS A 1 200 ? 5.873 -1.865 -10.797 1.00 32.22 200 CYS A O 1
ATOM 1563 N N . ASP A 1 201 ? 4.183 -2.978 -11.551 1.00 30.23 201 ASP A N 1
ATOM 1564 C CA . ASP A 1 201 ? 3.100 -3.660 -12.283 1.00 30.23 201 ASP A CA 1
ATOM 1565 C C . ASP A 1 201 ? 1.997 -3.920 -11.236 1.00 30.23 201 ASP A C 1
ATOM 1567 O O . ASP A 1 201 ? 2.242 -4.460 -10.154 1.00 30.23 201 ASP A O 1
ATOM 1571 N N . MET A 1 202 ? 0.803 -3.437 -11.569 1.00 52.25 202 MET A N 1
ATOM 1572 C CA . MET A 1 202 ? -0.182 -2.761 -10.728 1.00 52.25 202 MET A CA 1
ATOM 1573 C C . MET A 1 202 ? -0.898 -1.805 -11.714 1.00 52.25 202 MET A C 1
ATOM 1575 O O . MET A 1 202 ? -0.686 -1.871 -12.929 1.00 52.25 202 MET A O 1
ATOM 1579 N N . MET A 1 203 ? -1.675 -0.849 -11.214 1.00 48.59 203 MET A N 1
ATOM 1580 C CA . MET A 1 203 ? -1.642 0.483 -11.824 1.00 48.59 203 MET A CA 1
ATOM 1581 C C . MET A 1 203 ? -0.339 1.145 -11.389 1.00 48.59 203 MET A C 1
ATOM 1583 O O . MET A 1 203 ? -0.279 1.726 -10.305 1.00 48.59 203 MET A O 1
ATOM 1587 N N . MET A 1 204 ? 0.725 0.979 -12.168 1.00 68.00 204 MET A N 1
ATOM 1588 C CA . MET A 1 204 ? 2.009 1.552 -11.788 1.00 68.00 204 MET A CA 1
ATOM 1589 C C . MET A 1 204 ? 2.121 2.986 -12.295 1.00 68.00 204 MET A C 1
ATOM 1591 O O . MET A 1 204 ? 1.694 3.310 -13.403 1.00 68.00 204 MET A O 1
ATOM 1595 N N . ILE A 1 205 ? 2.673 3.830 -11.431 1.00 66.19 205 ILE A N 1
ATOM 1596 C CA . ILE A 1 205 ? 2.955 5.236 -11.674 1.00 66.19 205 ILE A CA 1
ATOM 1597 C C . ILE A 1 205 ? 4.475 5.377 -11.629 1.00 66.19 205 ILE A C 1
ATOM 1599 O O . ILE A 1 205 ? 5.077 5.192 -10.570 1.00 66.19 205 ILE A O 1
ATOM 1603 N N . VAL A 1 206 ? 5.088 5.691 -12.767 1.00 67.06 206 VAL A N 1
ATOM 1604 C CA . VAL A 1 206 ? 6.482 6.134 -12.809 1.00 67.06 206 VAL A CA 1
ATOM 1605 C C . VAL A 1 206 ? 6.523 7.546 -12.256 1.00 67.06 206 VAL A C 1
ATOM 1607 O O . VAL A 1 206 ? 5.821 8.396 -12.789 1.00 67.06 206 VAL A O 1
ATOM 1610 N N . THR A 1 207 ? 7.360 7.828 -11.260 1.00 64.81 207 THR A N 1
ATOM 1611 C CA . THR A 1 207 ? 7.599 9.209 -10.818 1.00 64.81 207 THR A CA 1
ATOM 1612 C C . THR A 1 207 ? 9.012 9.630 -11.192 1.00 64.81 207 THR A C 1
ATOM 1614 O O . THR A 1 207 ? 9.969 9.202 -10.550 1.00 64.81 207 THR A O 1
ATOM 1617 N N . VAL A 1 208 ? 9.137 10.481 -12.212 1.00 64.25 208 VAL A N 1
ATOM 1618 C CA . VAL A 1 208 ? 10.410 11.087 -12.625 1.00 64.25 208 VAL A CA 1
ATOM 1619 C C . VAL A 1 208 ? 10.578 12.491 -12.059 1.00 64.25 208 VAL A C 1
ATOM 1621 O O . VAL A 1 208 ? 9.613 13.248 -11.914 1.00 64.25 208 VAL A O 1
ATOM 1624 N N . PHE A 1 209 ? 11.830 12.873 -11.828 1.00 61.12 209 PHE A N 1
ATOM 1625 C CA . PHE A 1 209 ? 12.203 14.283 -11.849 1.00 61.12 209 PHE A CA 1
ATOM 1626 C C . PHE A 1 209 ? 12.196 14.763 -13.311 1.00 61.12 209 PHE A C 1
ATOM 1628 O O . PHE A 1 209 ? 12.668 14.017 -14.169 1.00 61.12 209 PHE A O 1
ATOM 1635 N N . PRO A 1 210 ? 11.672 15.962 -13.629 1.00 61.53 210 PRO A N 1
ATOM 1636 C CA . PRO A 1 210 ? 11.693 16.474 -14.997 1.00 61.53 210 PRO A CA 1
ATOM 1637 C C . PRO A 1 210 ? 13.127 16.582 -15.530 1.00 61.53 210 PRO A C 1
ATOM 1639 O O . PRO A 1 210 ? 13.959 17.262 -14.928 1.00 61.53 210 PRO A O 1
ATOM 1642 N N . THR A 1 211 ? 13.406 15.929 -16.656 1.00 60.03 211 THR A N 1
ATOM 1643 C CA . THR A 1 211 ? 14.662 16.067 -17.401 1.00 60.03 211 THR A CA 1
ATOM 1644 C C . THR A 1 211 ? 14.520 17.123 -18.500 1.00 60.03 211 THR A C 1
ATOM 1646 O O . THR A 1 211 ? 13.422 17.397 -18.984 1.00 60.03 211 THR A O 1
ATOM 1649 N N . GLU A 1 212 ? 15.637 17.730 -18.908 1.00 59.66 212 GLU A N 1
ATOM 1650 C CA . GLU A 1 212 ? 15.664 18.662 -20.051 1.00 59.66 212 GLU A CA 1
ATOM 1651 C C . GLU A 1 212 ? 15.716 17.925 -21.408 1.00 59.66 212 GLU A C 1
ATOM 1653 O O . GLU A 1 212 ? 15.372 18.499 -22.441 1.00 59.66 212 GLU A O 1
ATOM 1658 N N . ASP A 1 213 ? 16.092 16.639 -21.417 1.00 76.94 213 ASP A N 1
ATOM 1659 C CA . ASP A 1 213 ? 16.125 15.792 -22.615 1.00 76.94 213 ASP A CA 1
ATOM 1660 C C . ASP A 1 213 ? 14.782 15.075 -22.847 1.00 76.94 213 ASP A C 1
ATOM 1662 O O . ASP A 1 213 ? 14.506 13.988 -22.328 1.00 76.94 213 ASP A O 1
ATOM 1666 N N . SER A 1 214 ? 13.949 15.708 -23.674 1.00 78.31 214 SER A N 1
ATOM 1667 C CA . SER A 1 214 ? 12.635 15.189 -24.064 1.00 78.31 214 SER A CA 1
ATOM 1668 C C . SER A 1 214 ? 12.657 14.018 -25.058 1.00 78.31 214 SER A C 1
ATOM 1670 O O . SER A 1 214 ? 11.626 13.368 -25.218 1.00 78.31 214 SER A O 1
ATOM 1672 N N . GLU A 1 215 ? 13.780 13.714 -25.722 1.00 84.50 215 GLU A N 1
ATOM 1673 C CA . GLU A 1 215 ? 13.878 12.515 -26.573 1.00 84.50 215 GLU A CA 1
ATOM 1674 C C . GLU A 1 215 ? 14.281 11.298 -25.739 1.00 84.50 215 GLU A C 1
ATOM 1676 O O . GLU A 1 215 ? 13.694 10.222 -25.885 1.00 84.50 215 GLU A O 1
ATOM 1681 N N . ARG A 1 216 ? 15.196 11.487 -24.780 1.00 80.50 216 ARG A N 1
ATOM 1682 C CA . ARG A 1 216 ? 15.518 10.474 -23.772 1.00 80.50 216 ARG A CA 1
ATOM 1683 C C . ARG A 1 216 ? 14.285 10.081 -22.960 1.00 80.50 216 ARG A C 1
ATOM 1685 O O . ARG A 1 216 ? 14.069 8.888 -22.770 1.00 80.50 216 ARG A O 1
ATOM 1692 N N . GLU A 1 217 ? 13.442 11.035 -22.550 1.00 82.06 217 GLU A N 1
ATOM 1693 C CA . GLU A 1 217 ? 12.197 10.715 -21.832 1.00 82.06 217 GLU A CA 1
ATOM 1694 C C . GLU A 1 217 ? 11.247 9.832 -22.668 1.00 82.06 217 GLU A C 1
ATOM 1696 O O . GLU A 1 217 ? 10.695 8.864 -22.148 1.00 82.06 217 GLU A O 1
ATOM 1701 N N . LYS A 1 218 ? 11.092 10.098 -23.974 1.00 86.12 218 LYS A N 1
ATOM 1702 C CA . LYS A 1 218 ? 10.233 9.292 -24.867 1.00 86.12 218 LYS A CA 1
ATOM 1703 C C . LYS A 1 218 ? 10.749 7.869 -25.049 1.00 86.12 218 LYS A C 1
ATOM 1705 O O . LYS A 1 218 ? 9.965 6.926 -24.960 1.00 86.12 218 LYS A O 1
ATOM 1710 N N . GLU A 1 219 ? 12.049 7.706 -25.292 1.00 87.19 219 GLU A N 1
ATOM 1711 C CA . GLU A 1 219 ? 12.663 6.380 -25.431 1.00 87.19 219 GLU A CA 1
ATOM 1712 C C . GLU A 1 219 ? 12.521 5.578 -24.129 1.00 87.19 219 GLU A C 1
ATOM 1714 O O . GLU A 1 219 ? 12.203 4.393 -24.146 1.00 87.19 219 GLU A O 1
ATOM 1719 N N . LEU A 1 220 ? 12.654 6.238 -22.980 1.00 84.50 220 LEU A N 1
ATOM 1720 C CA . LEU A 1 220 ? 12.436 5.631 -21.673 1.00 84.50 220 LEU A CA 1
ATOM 1721 C C . LEU A 1 220 ? 10.973 5.229 -21.418 1.00 84.50 220 LEU A C 1
ATOM 1723 O O . LEU A 1 220 ? 10.733 4.119 -20.942 1.00 84.50 220 LEU A O 1
ATOM 1727 N N . ILE A 1 221 ? 9.996 6.077 -21.768 1.00 86.44 221 ILE A N 1
ATOM 1728 C CA . ILE A 1 221 ? 8.560 5.735 -21.737 1.00 86.44 221 ILE A CA 1
ATOM 1729 C C . ILE A 1 221 ? 8.297 4.485 -22.586 1.00 86.44 221 ILE A C 1
ATOM 1731 O O . ILE A 1 221 ? 7.627 3.556 -22.133 1.00 86.44 221 ILE A O 1
ATOM 1735 N N . ARG A 1 222 ? 8.877 4.431 -23.790 1.00 90.12 222 ARG A N 1
ATOM 1736 C CA . ARG A 1 222 ? 8.750 3.298 -24.710 1.00 90.12 222 ARG A CA 1
ATOM 1737 C C . ARG A 1 222 ? 9.385 2.018 -24.158 1.00 90.12 222 ARG A C 1
ATOM 1739 O O . ARG A 1 222 ? 8.755 0.967 -24.208 1.00 90.12 222 ARG A O 1
ATOM 1746 N N . LEU A 1 223 ? 10.590 2.087 -23.593 1.00 88.81 223 LEU A N 1
ATOM 1747 C CA . LEU A 1 223 ? 11.264 0.930 -22.987 1.00 88.81 223 LEU A CA 1
ATOM 1748 C C . LEU A 1 223 ? 10.497 0.379 -21.768 1.00 88.81 223 LEU A C 1
ATOM 1750 O O . LEU A 1 223 ? 10.491 -0.833 -21.543 1.00 88.81 223 LEU A O 1
ATOM 1754 N N . VAL A 1 224 ? 9.823 1.247 -21.005 1.00 87.38 224 VAL A N 1
ATOM 1755 C CA . VAL A 1 224 ? 8.892 0.865 -19.925 1.00 87.38 224 VAL A CA 1
ATOM 1756 C C . VAL A 1 224 ? 7.641 0.186 -20.487 1.00 87.38 224 VAL A C 1
ATOM 1758 O O . VAL A 1 224 ? 7.217 -0.843 -19.958 1.00 87.38 224 VAL A O 1
ATOM 1761 N N . GLU A 1 225 ? 7.063 0.720 -21.565 1.00 90.06 225 GLU A N 1
ATOM 1762 C CA . GLU A 1 225 ? 5.914 0.114 -22.243 1.00 90.06 225 GLU A CA 1
ATOM 1763 C C . GLU A 1 225 ? 6.248 -1.294 -22.758 1.00 90.06 225 GLU A C 1
ATOM 1765 O O . GLU A 1 225 ? 5.620 -2.271 -22.338 1.00 90.06 225 GLU A O 1
ATOM 1770 N N . GLU A 1 226 ? 7.280 -1.403 -23.602 1.00 90.38 226 GLU A N 1
ATOM 1771 C CA . GLU A 1 226 ? 7.709 -2.651 -24.238 1.00 90.38 226 GLU A CA 1
ATOM 1772 C C . GLU A 1 226 ? 8.098 -3.715 -23.202 1.00 90.38 226 GLU A C 1
ATOM 1774 O O . GLU A 1 226 ? 7.662 -4.861 -23.312 1.00 90.38 226 GLU A O 1
ATOM 1779 N N . ARG A 1 227 ? 8.859 -3.358 -22.154 1.00 88.62 227 ARG A N 1
ATOM 1780 C CA . ARG A 1 227 ? 9.291 -4.339 -21.146 1.00 88.62 227 ARG A CA 1
ATOM 1781 C C . ARG A 1 227 ? 8.143 -4.866 -20.294 1.00 88.62 227 ARG A C 1
ATOM 1783 O O . ARG A 1 227 ? 8.157 -6.045 -19.935 1.00 88.62 227 ARG A O 1
ATOM 1790 N N . PHE A 1 228 ? 7.203 -4.011 -19.893 1.00 88.94 228 PHE A N 1
ATOM 1791 C CA . PHE A 1 228 ? 6.302 -4.340 -18.789 1.00 88.94 228 PHE A CA 1
ATOM 1792 C C . PHE A 1 228 ? 4.857 -4.646 -19.208 1.00 88.94 228 PHE A C 1
ATOM 1794 O O . PHE A 1 228 ? 4.187 -5.392 -18.490 1.00 88.94 228 PHE A O 1
ATOM 1801 N N . LEU A 1 229 ? 4.381 -4.167 -20.365 1.00 88.25 229 LEU A N 1
ATOM 1802 C CA . LEU A 1 229 ? 3.111 -4.635 -20.943 1.00 88.25 229 LEU A CA 1
ATOM 1803 C C . LEU A 1 229 ? 3.243 -5.939 -21.746 1.00 88.25 229 LEU A C 1
ATOM 1805 O O . LEU A 1 229 ? 2.210 -6.524 -22.083 1.00 88.25 229 LEU A O 1
ATOM 1809 N N . ASP A 1 230 ? 4.460 -6.438 -22.005 1.00 88.44 230 ASP A N 1
ATOM 1810 C CA . ASP A 1 230 ? 4.636 -7.740 -22.655 1.00 88.44 230 ASP A CA 1
ATOM 1811 C C . ASP A 1 230 ? 3.964 -8.863 -21.841 1.00 88.44 230 ASP A C 1
ATOM 1813 O O . ASP A 1 230 ? 4.275 -9.112 -20.670 1.00 88.44 230 ASP A O 1
ATOM 1817 N N . LEU A 1 231 ? 3.042 -9.565 -22.501 1.00 83.56 231 LEU A N 1
ATOM 1818 C CA . LEU A 1 231 ? 2.301 -10.701 -21.967 1.00 83.56 231 LEU A CA 1
ATOM 1819 C C . LEU A 1 231 ? 3.205 -11.911 -21.695 1.00 83.56 231 LEU A C 1
ATOM 1821 O O . LEU A 1 231 ? 2.848 -12.737 -20.852 1.00 83.56 231 LEU A O 1
ATOM 1825 N N . ASN A 1 232 ? 4.376 -12.012 -22.337 1.00 86.69 232 ASN A N 1
ATOM 1826 C CA . ASN A 1 232 ? 5.346 -13.074 -22.059 1.00 86.69 232 ASN A CA 1
ATOM 1827 C C . ASN A 1 232 ? 5.810 -13.059 -20.596 1.00 86.69 232 ASN A C 1
ATOM 1829 O O . ASN A 1 232 ? 6.039 -14.131 -20.040 1.00 86.69 232 ASN A O 1
ATOM 1833 N N . ASN A 1 233 ? 5.836 -11.896 -19.926 1.00 85.56 233 ASN A N 1
ATOM 1834 C CA . ASN A 1 233 ? 6.149 -11.794 -18.493 1.00 85.56 233 ASN A CA 1
ATOM 1835 C C . ASN A 1 233 ? 5.250 -12.668 -17.605 1.00 85.56 233 ASN A C 1
ATOM 1837 O O . ASN A 1 233 ? 5.658 -13.040 -16.506 1.00 85.56 233 ASN A O 1
ATOM 1841 N N . PHE A 1 234 ? 4.038 -13.010 -18.052 1.00 80.38 234 PHE A N 1
ATOM 1842 C CA . PHE A 1 234 ? 3.118 -13.865 -17.301 1.00 80.38 234 PHE A CA 1
ATOM 1843 C C . PHE A 1 234 ? 3.478 -15.356 -17.424 1.00 80.38 234 PHE A C 1
ATOM 1845 O O . PHE A 1 234 ? 3.244 -16.148 -16.504 1.00 80.38 234 PHE A O 1
ATOM 1852 N N . PHE A 1 235 ? 4.063 -15.734 -18.562 1.00 78.75 235 PHE A N 1
ATOM 1853 C CA . PHE A 1 235 ? 4.396 -17.110 -18.916 1.00 78.75 235 PHE A CA 1
ATOM 1854 C C . PHE A 1 235 ? 5.850 -17.475 -18.597 1.00 78.75 235 PHE A C 1
ATOM 1856 O O . PHE A 1 235 ? 6.084 -18.614 -18.193 1.00 78.75 235 PHE A O 1
ATOM 1863 N N . ASP A 1 236 ? 6.786 -16.529 -18.718 1.00 84.06 236 ASP A N 1
ATOM 1864 C CA . ASP A 1 236 ? 8.181 -16.686 -18.297 1.00 84.06 236 ASP A CA 1
ATOM 1865 C C . ASP A 1 236 ? 8.287 -16.991 -16.796 1.00 84.06 236 ASP A C 1
ATOM 1867 O O . ASP A 1 236 ? 7.557 -16.443 -15.966 1.00 84.06 236 ASP A O 1
ATOM 1871 N N . GLU A 1 237 ? 9.221 -17.875 -16.456 1.00 79.00 237 GLU A N 1
ATOM 1872 C CA . GLU A 1 237 ? 9.383 -18.429 -15.113 1.00 79.00 237 GLU A CA 1
ATOM 1873 C C . GLU A 1 237 ? 10.081 -17.464 -14.143 1.00 79.00 237 GLU A C 1
ATOM 1875 O O . GLU A 1 237 ? 9.873 -17.559 -12.933 1.00 79.00 237 GLU A O 1
ATOM 1880 N N . ASN A 1 238 ? 10.855 -16.510 -14.668 1.00 76.81 238 ASN A N 1
ATOM 1881 C CA . ASN A 1 238 ? 11.652 -15.550 -13.904 1.00 76.81 238 ASN A CA 1
ATOM 1882 C C . ASN A 1 238 ? 10.845 -14.282 -13.560 1.00 76.81 238 ASN A C 1
ATOM 1884 O O . ASN A 1 238 ? 11.014 -13.699 -12.486 1.00 76.81 238 ASN A O 1
ATOM 1888 N N . SER A 1 239 ? 9.945 -13.871 -14.456 1.00 79.19 239 SER A N 1
ATOM 1889 C CA . SER A 1 239 ? 9.013 -12.754 -14.290 1.00 79.19 239 SER A CA 1
ATOM 1890 C C . SER A 1 239 ? 7.730 -13.177 -13.561 1.00 79.19 239 SER A C 1
ATOM 1892 O O . SER A 1 239 ? 7.441 -12.677 -12.468 1.00 79.19 239 SER A O 1
ATOM 1894 N N . ARG A 1 240 ? 6.936 -14.096 -14.130 1.00 83.69 240 ARG A N 1
ATOM 1895 C CA . ARG A 1 240 ? 5.590 -14.475 -13.643 1.00 83.69 240 ARG A CA 1
ATOM 1896 C C . ARG A 1 240 ? 4.731 -13.266 -13.193 1.00 83.69 240 ARG A C 1
ATOM 1898 O O . ARG A 1 240 ? 4.139 -13.309 -12.112 1.00 83.69 240 ARG A O 1
ATOM 1905 N N . PHE A 1 241 ? 4.682 -12.173 -13.958 1.00 85.75 241 PHE A N 1
ATOM 1906 C CA . PHE A 1 241 ? 3.912 -10.948 -13.652 1.00 85.75 241 PHE A CA 1
ATOM 1907 C C . PHE A 1 241 ? 3.161 -10.408 -14.892 1.00 85.75 241 PHE A C 1
ATOM 1909 O O . PHE A 1 241 ? 3.277 -10.994 -15.963 1.00 85.75 241 PHE A O 1
ATOM 1916 N N . ARG A 1 242 ? 2.311 -9.373 -14.771 1.00 86.31 242 ARG A N 1
ATOM 1917 C CA . ARG A 1 242 ? 1.491 -8.861 -15.892 1.00 86.31 242 ARG A CA 1
ATOM 1918 C C . ARG A 1 242 ? 0.876 -7.469 -15.635 1.00 86.31 242 ARG A C 1
ATOM 1920 O O . ARG A 1 242 ? -0.221 -7.395 -15.067 1.00 86.31 242 ARG A O 1
ATOM 1927 N N . VAL A 1 243 ? 1.467 -6.409 -16.204 1.00 87.31 243 VAL A N 1
ATOM 1928 C CA . VAL A 1 243 ? 0.861 -5.061 -16.197 1.00 87.31 243 VAL A CA 1
ATOM 1929 C C . VAL A 1 243 ? -0.505 -5.052 -16.880 1.00 87.31 243 VAL A C 1
ATOM 1931 O O . VAL A 1 243 ? -0.764 -5.764 -17.852 1.00 87.31 243 VAL A O 1
ATOM 1934 N N . THR A 1 244 ? -1.391 -4.191 -16.378 1.00 85.12 244 THR A N 1
ATOM 1935 C CA . THR A 1 244 ? -2.621 -3.801 -17.085 1.00 85.12 244 THR A CA 1
ATOM 1936 C C . THR A 1 244 ? -2.800 -2.290 -17.249 1.00 85.12 244 THR A C 1
ATOM 1938 O O . THR A 1 244 ? -3.692 -1.890 -17.989 1.00 85.12 244 THR A O 1
ATOM 1941 N N . SER A 1 245 ? -1.982 -1.451 -16.603 1.00 88.12 245 SER A N 1
ATOM 1942 C CA . SER A 1 245 ? -2.092 0.013 -16.632 1.00 88.12 245 SER A CA 1
ATOM 1943 C C . SER A 1 245 ? -0.744 0.676 -16.310 1.00 88.12 245 SER A C 1
ATOM 1945 O O . SER A 1 245 ? -0.162 0.388 -15.260 1.00 88.12 245 SER A O 1
ATOM 1947 N N . LEU A 1 246 ? -0.260 1.553 -17.198 1.00 90.81 246 LEU A N 1
ATOM 1948 C CA . LEU A 1 246 ? 0.961 2.346 -17.027 1.00 90.81 246 LEU A CA 1
ATOM 1949 C C . LEU A 1 246 ? 0.641 3.846 -17.010 1.00 90.81 246 LEU A C 1
ATOM 1951 O O . LEU A 1 246 ? 0.022 4.384 -17.931 1.00 90.81 246 LEU A O 1
ATOM 1955 N N . TYR A 1 247 ? 1.126 4.525 -15.974 1.00 89.88 247 TYR A N 1
ATOM 1956 C CA . TYR A 1 247 ? 1.077 5.974 -15.825 1.00 89.88 247 TYR A CA 1
ATOM 1957 C C . TYR A 1 247 ? 2.474 6.557 -15.624 1.00 89.88 247 TYR A C 1
ATOM 1959 O O . TYR A 1 247 ? 3.340 5.934 -15.010 1.00 89.88 247 TYR A O 1
ATOM 1967 N N . TRP A 1 248 ? 2.657 7.787 -16.091 1.00 87.50 248 TRP A N 1
ATOM 1968 C CA . TRP A 1 248 ? 3.856 8.594 -15.918 1.00 87.50 248 TRP A CA 1
ATOM 1969 C C . TRP A 1 248 ? 3.519 9.852 -15.113 1.00 87.50 248 TRP A C 1
ATOM 1971 O O . TRP A 1 248 ? 2.474 10.472 -15.308 1.00 87.50 248 TRP A O 1
ATOM 1981 N N . GLN A 1 249 ? 4.386 10.224 -14.183 1.00 84.56 249 GLN A N 1
ATOM 1982 C CA . GLN A 1 249 ? 4.253 11.384 -13.314 1.00 84.56 249 GLN A CA 1
ATOM 1983 C C . GLN A 1 249 ? 5.577 12.141 -13.320 1.00 84.56 249 GLN A C 1
ATOM 1985 O O . GLN A 1 249 ? 6.606 11.620 -12.897 1.00 84.56 249 GLN A O 1
ATOM 1990 N N . ARG A 1 250 ? 5.539 13.408 -13.728 1.00 78.38 250 ARG A N 1
ATOM 1991 C CA . ARG A 1 250 ? 6.663 14.336 -13.560 1.00 78.38 250 ARG A CA 1
ATOM 1992 C C . ARG A 1 250 ? 6.470 15.081 -12.240 1.00 78.38 250 ARG A C 1
ATOM 1994 O O . ARG A 1 250 ? 5.392 15.624 -12.001 1.00 78.38 250 ARG A O 1
ATOM 2001 N N . LEU A 1 251 ? 7.480 15.085 -11.371 1.00 72.69 251 LEU A N 1
ATOM 2002 C CA . LEU A 1 251 ? 7.415 15.705 -10.045 1.00 72.69 251 LEU A CA 1
ATOM 2003 C C . LEU A 1 251 ? 8.708 16.476 -9.751 1.00 72.69 251 LEU A C 1
ATOM 2005 O O . LEU A 1 251 ? 9.746 15.878 -9.484 1.00 72.69 251 LEU A O 1
ATOM 2009 N N . ALA A 1 252 ? 8.644 17.809 -9.791 1.00 67.94 252 ALA A N 1
ATOM 2010 C CA . ALA A 1 252 ? 9.788 18.662 -9.464 1.00 67.94 252 ALA A CA 1
ATOM 2011 C C . ALA A 1 252 ? 9.981 18.783 -7.943 1.00 67.94 252 ALA A C 1
ATOM 2013 O O . ALA A 1 252 ? 11.077 18.560 -7.433 1.00 67.94 252 ALA A O 1
ATOM 2014 N N . ASN A 1 253 ? 8.908 19.082 -7.203 1.00 67.06 253 ASN A N 1
ATOM 2015 C CA . ASN A 1 253 ? 8.917 19.205 -5.748 1.00 67.06 253 ASN A CA 1
ATOM 2016 C C . ASN A 1 253 ? 7.886 18.258 -5.126 1.00 67.06 253 ASN A C 1
ATOM 2018 O O . ASN A 1 253 ? 6.763 18.138 -5.604 1.00 67.06 253 ASN A O 1
ATOM 2022 N N . ALA A 1 254 ? 8.199 17.679 -3.964 1.00 65.44 254 ALA A N 1
ATOM 2023 C CA . ALA A 1 254 ? 7.271 16.819 -3.215 1.00 65.44 254 ALA A CA 1
ATOM 2024 C C . ALA A 1 254 ? 6.012 17.540 -2.667 1.00 65.44 254 ALA A C 1
ATOM 2026 O O . ALA A 1 254 ? 5.182 16.917 -2.009 1.00 65.44 254 ALA A O 1
ATOM 2027 N N . SER A 1 255 ? 5.885 18.854 -2.886 1.00 70.38 255 SER A N 1
ATOM 2028 C CA . SER A 1 255 ? 4.698 19.662 -2.561 1.00 70.38 255 SER A CA 1
ATOM 2029 C C . SER A 1 255 ? 3.813 19.971 -3.774 1.00 70.38 255 SER A C 1
ATOM 2031 O O . SER A 1 255 ? 2.734 20.534 -3.591 1.00 70.38 255 SER A O 1
ATOM 2033 N N . ASP A 1 256 ? 4.254 19.634 -4.988 1.00 72.75 256 ASP A N 1
ATOM 2034 C CA . ASP A 1 256 ? 3.512 19.921 -6.215 1.00 72.75 256 ASP A CA 1
ATOM 2035 C C . ASP A 1 256 ? 2.329 18.943 -6.373 1.00 72.75 256 ASP A C 1
ATOM 2037 O O . ASP A 1 256 ? 2.431 17.776 -5.977 1.00 72.75 256 ASP A O 1
ATOM 2041 N N . PRO A 1 257 ? 1.189 19.376 -6.946 1.00 75.19 257 PRO A N 1
ATOM 2042 C CA . PRO A 1 257 ? 0.067 18.481 -7.204 1.00 75.19 257 PRO A CA 1
ATOM 2043 C C . PRO A 1 257 ? 0.472 17.408 -8.233 1.00 75.19 257 PRO A C 1
ATOM 2045 O O . PRO A 1 257 ? 0.984 17.756 -9.298 1.00 75.19 257 PRO A O 1
ATOM 2048 N N . PRO A 1 258 ? 0.238 16.109 -7.965 1.00 78.81 258 PRO A N 1
ATOM 2049 C CA . PRO A 1 258 ? 0.689 15.046 -8.853 1.00 78.81 258 PRO A CA 1
ATOM 2050 C C . PRO A 1 258 ? -0.125 15.031 -10.154 1.00 78.81 258 PRO A C 1
ATOM 2052 O O . PRO A 1 258 ? -1.348 14.869 -10.140 1.00 78.81 258 PRO A O 1
ATOM 2055 N N . VAL A 1 259 ? 0.567 15.174 -11.285 1.00 82.38 259 VAL A N 1
ATOM 2056 C CA . VAL A 1 259 ? -0.012 15.067 -12.630 1.00 82.38 259 VAL A CA 1
ATOM 2057 C C . VAL A 1 259 ? 0.295 13.680 -13.186 1.00 82.38 259 VAL A C 1
ATOM 2059 O O . VAL A 1 259 ? 1.461 13.324 -13.332 1.00 82.38 259 VAL A O 1
ATOM 2062 N N . TYR A 1 260 ? -0.750 12.910 -13.493 1.00 86.50 260 TYR A N 1
ATOM 2063 C CA . TYR A 1 260 ? -0.646 11.540 -14.000 1.00 86.50 260 TYR A CA 1
ATOM 2064 C C . TYR A 1 260 ? -0.994 11.487 -15.494 1.00 86.50 260 TYR A C 1
ATOM 2066 O O . TYR A 1 260 ? -2.165 11.558 -15.870 1.00 86.50 260 TYR A O 1
ATOM 2074 N N . GLU A 1 261 ? 0.017 11.336 -16.341 1.00 90.44 261 GLU A N 1
ATOM 2075 C CA . GLU A 1 261 ? -0.116 11.057 -17.770 1.00 90.44 261 GLU A CA 1
ATOM 2076 C C . GLU A 1 261 ? -0.365 9.555 -17.977 1.00 90.44 261 GLU A C 1
ATOM 2078 O O . GLU A 1 261 ? 0.377 8.723 -17.457 1.00 90.44 261 GLU A O 1
ATOM 2083 N N . HIS A 1 262 ? -1.424 9.183 -18.700 1.00 92.12 262 HIS A N 1
ATOM 2084 C CA . HIS A 1 262 ? -1.667 7.783 -19.061 1.00 92.12 262 HIS A CA 1
ATOM 2085 C C . HIS A 1 262 ? -0.854 7.446 -20.308 1.00 92.12 262 HIS A C 1
ATOM 2087 O O . HIS A 1 262 ? -1.211 7.904 -21.393 1.00 92.12 262 HIS A O 1
ATOM 2093 N N . ILE A 1 263 ? 0.209 6.656 -20.150 1.00 91.69 263 ILE A N 1
ATOM 2094 C CA . ILE A 1 263 ? 1.094 6.310 -21.267 1.00 91.69 263 ILE A CA 1
ATOM 2095 C C . ILE A 1 263 ? 0.603 5.072 -22.024 1.00 91.69 263 ILE A C 1
ATOM 2097 O O . ILE A 1 263 ? 0.535 5.116 -23.247 1.00 91.69 263 ILE A O 1
ATOM 2101 N N . ALA A 1 264 ? 0.184 4.000 -21.334 1.00 91.44 264 ALA A N 1
ATOM 2102 C CA . ALA A 1 264 ? -0.223 2.764 -22.008 1.00 91.44 264 ALA A CA 1
ATOM 2103 C C . ALA A 1 264 ? -1.098 1.820 -21.159 1.00 91.44 264 ALA A C 1
ATOM 2105 O O . ALA A 1 264 ? -1.137 1.874 -19.927 1.00 91.44 264 ALA A O 1
ATOM 2106 N N . GLY A 1 265 ? -1.773 0.888 -21.837 1.00 90.12 265 GLY A N 1
ATOM 2107 C CA . GLY A 1 265 ? -2.666 -0.094 -21.218 1.00 90.12 265 GLY A CA 1
ATOM 2108 C C . GLY A 1 265 ? -4.070 0.455 -20.931 1.00 90.12 265 GLY A C 1
ATOM 2109 O O . GLY A 1 265 ? -4.633 1.221 -21.713 1.00 90.12 265 GLY A O 1
ATOM 2110 N N . ALA A 1 266 ? -4.683 0.003 -19.835 1.00 88.12 266 ALA A N 1
ATOM 2111 C CA . ALA A 1 266 ? -6.009 0.441 -19.411 1.00 88.12 266 ALA A CA 1
ATOM 2112 C C . ALA A 1 266 ? -5.936 1.684 -18.497 1.00 88.12 266 ALA A C 1
ATOM 2114 O O . ALA A 1 266 ? -5.148 1.694 -17.552 1.00 88.12 266 ALA A O 1
ATOM 2115 N N . PRO A 1 267 ? -6.836 2.676 -18.647 1.00 89.56 267 PRO A N 1
ATOM 2116 C CA . PRO A 1 267 ? -6.842 3.900 -17.830 1.00 89.56 267 PRO A CA 1
ATOM 2117 C C . PRO A 1 267 ? -7.458 3.723 -16.423 1.00 89.56 267 PRO A C 1
ATOM 2119 O O . PRO A 1 267 ? -7.775 4.694 -15.736 1.00 89.56 267 PRO A O 1
ATOM 2122 N N . TYR A 1 268 ? -7.709 2.483 -15.999 1.00 86.69 268 TYR A N 1
ATOM 2123 C CA . TYR A 1 268 ? -8.128 2.116 -14.645 1.00 86.69 268 TYR A CA 1
ATOM 2124 C C . TYR A 1 268 ? -7.905 0.621 -14.408 1.00 86.69 268 TYR A C 1
ATOM 2126 O O . TYR A 1 268 ? -8.079 -0.196 -15.316 1.00 86.69 268 TYR A O 1
ATOM 2134 N N . ILE A 1 269 ? -7.601 0.252 -13.164 1.00 85.44 269 ILE A N 1
ATOM 2135 C CA . ILE A 1 269 ? -7.673 -1.143 -12.707 1.00 85.44 269 ILE A CA 1
ATOM 2136 C C . ILE A 1 269 ? -9.041 -1.417 -12.074 1.00 85.44 269 ILE A C 1
ATOM 2138 O O . ILE A 1 269 ? -9.818 -0.496 -11.804 1.00 85.44 269 ILE A O 1
ATOM 2142 N N . TYR A 1 270 ? -9.352 -2.695 -11.861 1.00 84.75 270 TYR A N 1
ATOM 2143 C CA . TYR A 1 270 ? -10.605 -3.128 -11.250 1.00 84.75 270 TYR A CA 1
ATOM 2144 C C . TYR A 1 270 ? -10.373 -3.806 -9.901 1.00 84.75 270 TYR A C 1
ATOM 2146 O O . TYR A 1 270 ? -9.591 -4.747 -9.808 1.00 84.75 270 TYR A O 1
ATOM 2154 N N . GLU A 1 271 ? -11.117 -3.367 -8.890 1.00 83.69 271 GLU A N 1
ATOM 2155 C CA . GLU A 1 271 ? -11.122 -3.933 -7.536 1.00 83.69 271 GLU A CA 1
ATOM 2156 C C . GLU A 1 271 ? -12.527 -4.404 -7.137 1.00 83.69 271 GLU A C 1
ATOM 2158 O O . GLU A 1 271 ? -13.531 -3.968 -7.712 1.00 83.69 271 GLU A O 1
ATOM 2163 N N . MET A 1 272 ? -12.601 -5.316 -6.164 1.00 82.12 272 MET A N 1
ATOM 2164 C CA . MET A 1 272 ? -13.841 -6.000 -5.774 1.00 82.12 272 MET A CA 1
ATOM 2165 C C . MET A 1 272 ? -14.060 -5.937 -4.261 1.00 82.12 272 MET A C 1
ATOM 2167 O O . MET A 1 272 ?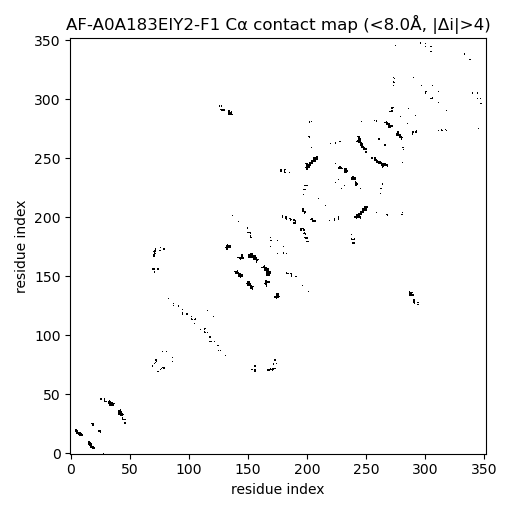 -13.343 -6.574 -3.488 1.00 82.12 272 MET A O 1
ATOM 2171 N N . ILE A 1 273 ? -15.112 -5.235 -3.828 1.00 85.44 273 ILE A N 1
ATOM 2172 C CA . ILE A 1 273 ? -15.514 -5.172 -2.415 1.00 85.44 273 ILE A CA 1
ATOM 2173 C C . ILE A 1 273 ? -17.005 -5.502 -2.303 1.00 85.44 273 ILE A C 1
ATOM 2175 O O . ILE A 1 273 ? -17.837 -4.902 -2.976 1.00 85.44 273 ILE A O 1
ATOM 2179 N N . LEU A 1 274 ? -17.336 -6.500 -1.472 1.00 84.12 274 LEU A N 1
ATOM 2180 C CA . LEU A 1 274 ? -18.702 -7.010 -1.250 1.00 84.12 274 LEU A CA 1
ATOM 2181 C C . LEU A 1 274 ? -19.485 -7.324 -2.546 1.00 84.12 274 LEU A C 1
ATOM 2183 O O . LEU A 1 274 ? -20.700 -7.163 -2.602 1.00 84.12 274 LEU A O 1
ATOM 2187 N N . GLY A 1 275 ? -18.791 -7.792 -3.589 1.00 79.75 275 GLY A N 1
ATOM 2188 C CA . GLY A 1 275 ? -19.370 -8.102 -4.904 1.00 79.75 275 GLY A CA 1
ATOM 2189 C C . GLY A 1 275 ? -19.610 -6.892 -5.816 1.00 79.75 275 GLY A C 1
ATOM 2190 O O . GLY A 1 275 ? -19.891 -7.082 -6.997 1.00 79.75 275 GLY A O 1
ATOM 2191 N N . SER A 1 276 ? -19.444 -5.663 -5.323 1.00 84.88 276 SER A N 1
ATOM 2192 C CA . SER A 1 276 ? -19.398 -4.462 -6.159 1.00 84.88 276 SER A CA 1
ATOM 2193 C C . SER A 1 276 ? -18.024 -4.331 -6.824 1.00 84.88 276 SER A C 1
ATOM 2195 O O . SER A 1 276 ? -16.990 -4.550 -6.188 1.00 84.88 276 SER A O 1
ATOM 2197 N N . ARG A 1 277 ? -18.024 -3.974 -8.114 1.00 85.62 277 ARG A N 1
ATOM 2198 C CA . ARG A 1 277 ? -16.823 -3.804 -8.943 1.00 85.62 277 ARG A CA 1
ATOM 2199 C C . ARG A 1 277 ? -16.489 -2.324 -9.099 1.00 85.62 277 ARG A C 1
ATOM 2201 O O . ARG A 1 277 ? -17.268 -1.574 -9.683 1.00 85.62 277 ARG A O 1
ATOM 2208 N N . PHE A 1 278 ? -15.319 -1.926 -8.619 1.00 85.19 278 PHE A N 1
ATOM 2209 C CA . PHE A 1 278 ? -14.839 -0.546 -8.623 1.00 85.19 278 PHE A CA 1
ATOM 2210 C C . PHE A 1 278 ? -13.816 -0.336 -9.737 1.00 85.19 278 PHE A C 1
ATOM 2212 O O . PHE A 1 278 ? -13.027 -1.234 -10.023 1.00 85.19 278 PHE A O 1
ATOM 2219 N N . ARG A 1 279 ? -13.819 0.850 -10.355 1.00 89.25 279 ARG A N 1
ATOM 2220 C CA . ARG A 1 279 ? -12.707 1.339 -11.184 1.00 89.25 279 ARG A CA 1
ATOM 2221 C C . ARG A 1 279 ? -11.815 2.202 -10.302 1.00 89.25 279 ARG A C 1
ATOM 2223 O O . ARG A 1 279 ? -12.328 3.119 -9.668 1.00 89.25 279 ARG A O 1
ATOM 2230 N N . VAL A 1 280 ? -10.519 1.917 -10.280 1.00 86.12 280 VAL A N 1
ATOM 2231 C CA . VAL A 1 280 ? -9.525 2.652 -9.486 1.00 86.12 280 VAL A CA 1
ATOM 2232 C C . VAL A 1 280 ? -8.565 3.359 -10.444 1.00 86.12 280 VAL A C 1
ATOM 2234 O O . VAL A 1 280 ? -8.047 2.734 -11.372 1.00 86.12 280 VAL A O 1
ATOM 2237 N N . SER A 1 281 ? -8.375 4.662 -10.231 1.00 87.31 281 SER A N 1
ATOM 2238 C CA . SER A 1 281 ? -7.482 5.556 -10.986 1.00 87.31 281 SER A CA 1
ATOM 2239 C C . SER A 1 281 ? -6.297 6.024 -10.116 1.00 87.31 281 SER A C 1
ATOM 2241 O O . SER A 1 281 ? -6.376 5.898 -8.889 1.00 87.31 281 SER A O 1
ATOM 2243 N N . PRO A 1 282 ? -5.215 6.601 -10.685 1.00 84.50 282 PRO A N 1
ATOM 2244 C CA . PRO A 1 282 ? -3.977 6.874 -9.935 1.00 84.50 282 PRO A CA 1
ATOM 2245 C C . PRO A 1 282 ? -4.189 7.792 -8.725 1.00 84.50 282 PRO A C 1
ATOM 2247 O O . PRO A 1 282 ? -3.710 7.522 -7.617 1.00 84.50 282 PRO A O 1
ATOM 2250 N N . SER A 1 283 ? -4.977 8.846 -8.960 1.00 82.69 283 SER A N 1
ATOM 2251 C CA . SER A 1 283 ? -5.367 9.888 -8.012 1.00 82.69 283 SER A CA 1
ATOM 2252 C C . SER A 1 283 ? -6.503 9.484 -7.072 1.00 82.69 283 SER A C 1
ATOM 2254 O O . SER A 1 283 ? -6.756 10.191 -6.097 1.00 82.69 283 SER A O 1
ATOM 2256 N N . SER A 1 284 ? -7.206 8.377 -7.335 1.00 84.44 284 SER A N 1
ATOM 2257 C CA . SER A 1 284 ? -8.287 7.935 -6.453 1.00 84.44 284 SER A CA 1
ATOM 2258 C C . SER A 1 284 ? -7.738 7.379 -5.138 1.00 84.44 284 SER A C 1
ATOM 2260 O O . SER A 1 284 ? -6.778 6.600 -5.107 1.00 84.44 284 SER A O 1
ATOM 2262 N N . PHE A 1 285 ? -8.373 7.771 -4.034 1.00 85.69 285 PHE A N 1
ATOM 2263 C CA . PHE A 1 285 ? -8.256 7.024 -2.792 1.00 85.69 285 PHE A CA 1
ATOM 2264 C C . PHE A 1 285 ? -9.046 5.720 -2.936 1.00 85.69 285 PHE A C 1
ATOM 2266 O O . PHE A 1 285 ? -10.170 5.717 -3.436 1.00 85.69 285 PHE A O 1
ATOM 2273 N N . PHE A 1 286 ? -8.454 4.618 -2.489 1.00 86.62 286 PHE A N 1
ATOM 2274 C CA . PHE A 1 286 ? -9.121 3.328 -2.395 1.00 86.62 286 PHE A CA 1
ATOM 2275 C C . PHE A 1 286 ? -8.576 2.575 -1.183 1.00 86.62 286 PHE A C 1
ATOM 2277 O O . PHE A 1 286 ? -7.411 2.741 -0.809 1.00 86.62 286 PHE A O 1
ATOM 2284 N N . GLN A 1 287 ? -9.412 1.753 -0.550 1.00 88.31 287 GLN A N 1
ATOM 2285 C CA . GLN A 1 287 ? -9.022 1.047 0.666 1.00 88.31 287 GLN A CA 1
ATOM 2286 C C . GLN A 1 287 ? -7.885 0.061 0.380 1.00 88.31 287 GLN A C 1
ATOM 2288 O O . GLN A 1 287 ? -8.026 -0.854 -0.432 1.00 88.31 287 GLN A O 1
ATOM 2293 N N . THR A 1 288 ? -6.768 0.216 1.101 1.00 89.62 288 THR A N 1
ATOM 2294 C CA . THR A 1 288 ? -5.523 -0.526 0.824 1.00 89.62 288 THR A CA 1
ATOM 2295 C C . THR A 1 288 ? -5.604 -2.032 1.108 1.00 89.62 288 THR A C 1
ATOM 2297 O O . THR A 1 288 ? -4.653 -2.759 0.837 1.00 89.62 288 THR A O 1
ATOM 2300 N N . ASN A 1 289 ? -6.725 -2.507 1.661 1.00 92.31 289 ASN A N 1
ATOM 2301 C CA . ASN A 1 289 ? -7.036 -3.909 1.919 1.00 92.31 289 ASN A CA 1
ATOM 2302 C C . ASN A 1 289 ? -8.532 -4.164 1.650 1.00 92.31 289 ASN A C 1
ATOM 2304 O O . ASN A 1 289 ? -9.364 -3.997 2.545 1.00 92.31 289 ASN A O 1
ATOM 2308 N N . SER A 1 290 ? -8.879 -4.608 0.438 1.00 89.94 290 SER A N 1
ATOM 2309 C CA . SER A 1 290 ? -10.265 -4.894 0.017 1.00 89.94 290 SER A CA 1
ATOM 2310 C C . SER A 1 290 ? -11.000 -5.902 0.918 1.00 89.94 290 SER A C 1
ATOM 2312 O O . SER A 1 290 ? -12.222 -5.836 1.068 1.00 89.94 290 SER A O 1
ATOM 2314 N N . ALA A 1 291 ? -10.276 -6.826 1.566 1.00 89.06 291 ALA A N 1
ATOM 2315 C CA . ALA A 1 291 ? -10.867 -7.807 2.478 1.00 89.06 291 ALA A CA 1
ATOM 2316 C C . ALA A 1 291 ? -11.271 -7.176 3.823 1.00 89.06 291 ALA A C 1
ATOM 2318 O O . ALA A 1 291 ? -12.381 -7.415 4.301 1.00 89.06 291 ALA A O 1
ATOM 2319 N N . ALA A 1 292 ? -10.409 -6.336 4.405 1.00 93.75 292 ALA A N 1
ATOM 2320 C CA . ALA A 1 292 ? -10.730 -5.569 5.609 1.00 93.75 292 ALA A CA 1
ATOM 2321 C C . ALA A 1 292 ? -11.798 -4.495 5.333 1.00 93.75 292 ALA A C 1
ATOM 2323 O O . ALA A 1 292 ? -12.715 -4.323 6.135 1.00 93.75 292 ALA A O 1
ATOM 2324 N N . ALA A 1 293 ? -11.751 -3.841 4.168 1.00 92.94 293 ALA A N 1
ATOM 2325 C CA . ALA A 1 293 ? -12.774 -2.895 3.722 1.00 92.94 293 ALA A CA 1
ATOM 2326 C C . ALA A 1 293 ? -14.167 -3.544 3.637 1.00 92.94 293 ALA A C 1
ATOM 2328 O O . ALA A 1 293 ? -15.152 -2.976 4.104 1.00 92.94 293 ALA A O 1
ATOM 2329 N N . GLY A 1 294 ? -14.250 -4.784 3.141 1.00 91.19 294 GLY A N 1
ATOM 2330 C CA . GLY A 1 294 ? -15.495 -5.557 3.145 1.00 91.19 294 GLY A CA 1
ATOM 2331 C C . GLY A 1 294 ? -16.047 -5.852 4.548 1.00 91.19 294 GLY A C 1
ATOM 2332 O O . GLY A 1 294 ? -17.264 -5.951 4.710 1.00 91.19 294 GLY A O 1
ATOM 2333 N N . VAL A 1 295 ? -15.192 -5.949 5.573 1.00 94.25 295 VAL A N 1
ATOM 2334 C CA . VAL A 1 295 ? -15.625 -6.035 6.981 1.00 94.25 295 VAL A CA 1
ATOM 2335 C C . VAL A 1 295 ? -16.059 -4.664 7.502 1.00 94.25 295 VAL A C 1
ATOM 2337 O O . VAL A 1 295 ? -17.111 -4.576 8.134 1.00 94.25 295 VAL A O 1
ATOM 2340 N N . LEU A 1 296 ? -15.317 -3.595 7.198 1.00 94.19 296 LEU A N 1
ATOM 2341 C CA . LEU A 1 296 ? -15.654 -2.220 7.583 1.00 94.19 296 LEU A CA 1
ATOM 2342 C C . LEU A 1 296 ? -17.031 -1.803 7.048 1.00 94.19 296 LEU A C 1
ATOM 2344 O O . LEU A 1 296 ? -17.922 -1.494 7.836 1.00 94.19 296 LEU A O 1
ATOM 2348 N N . TYR A 1 297 ? -17.247 -1.863 5.731 1.00 90.88 297 TYR A N 1
ATOM 2349 C CA . TYR A 1 297 ? -18.510 -1.437 5.120 1.00 90.88 297 TYR A CA 1
ATOM 2350 C C . TYR A 1 297 ? -19.699 -2.301 5.559 1.00 90.88 297 TYR A C 1
ATOM 2352 O O . TYR A 1 297 ? -20.790 -1.773 5.773 1.00 90.88 297 TYR A O 1
ATOM 2360 N N . ARG A 1 298 ? -19.500 -3.611 5.783 1.00 88.06 298 ARG A N 1
ATOM 2361 C CA . ARG A 1 298 ? -20.543 -4.465 6.375 1.00 88.06 298 ARG A CA 1
ATOM 2362 C C . ARG A 1 298 ? -20.862 -4.049 7.812 1.00 88.06 298 ARG A C 1
ATOM 2364 O O . ARG A 1 298 ? -22.030 -4.001 8.174 1.00 88.06 298 ARG A O 1
ATOM 2371 N N . THR A 1 299 ? -19.849 -3.711 8.607 1.00 90.81 299 THR A N 1
ATOM 2372 C CA . THR A 1 299 ? -20.028 -3.239 9.990 1.00 90.81 299 THR A CA 1
ATOM 2373 C C . THR A 1 299 ? -20.798 -1.919 10.027 1.00 90.81 299 THR A C 1
ATOM 2375 O O . THR A 1 299 ? -21.732 -1.792 10.812 1.00 90.81 299 THR A O 1
ATOM 2378 N N . ILE A 1 300 ? -20.491 -0.977 9.129 1.00 89.94 300 ILE A N 1
ATOM 2379 C CA . ILE A 1 300 ? -21.259 0.269 8.973 1.00 89.94 300 ILE A CA 1
ATOM 2380 C C . ILE A 1 300 ? -22.714 -0.049 8.594 1.00 89.94 300 ILE A C 1
ATOM 2382 O O . ILE A 1 300 ? -23.634 0.420 9.257 1.00 89.94 300 ILE A O 1
ATOM 2386 N N . ALA A 1 301 ? -22.944 -0.904 7.593 1.00 85.00 301 ALA A N 1
ATOM 2387 C CA . ALA A 1 301 ? -24.293 -1.290 7.175 1.00 85.00 301 ALA A CA 1
ATOM 2388 C C . ALA A 1 301 ? -25.095 -2.005 8.287 1.00 85.00 301 ALA A C 1
ATOM 2390 O O . ALA A 1 301 ? -26.301 -1.785 8.412 1.00 85.00 301 ALA A O 1
ATOM 2391 N N . GLU A 1 302 ? -24.441 -2.819 9.124 1.00 86.50 302 GLU A N 1
ATOM 2392 C CA . GLU A 1 302 ? -25.042 -3.426 10.321 1.00 86.50 302 GLU A CA 1
ATOM 2393 C C . GLU A 1 302 ? -25.439 -2.357 11.350 1.00 86.50 302 GLU A C 1
ATOM 2395 O O . GLU A 1 302 ? -26.577 -2.361 11.817 1.00 86.50 302 GLU A O 1
ATOM 2400 N N . LYS A 1 303 ? -24.549 -1.403 11.659 1.00 86.56 303 LYS A N 1
ATOM 2401 C CA . LYS A 1 303 ? -24.817 -0.312 12.617 1.00 86.56 303 LYS A CA 1
ATOM 2402 C C . LYS A 1 303 ? -25.873 0.678 12.124 1.00 86.56 303 LYS A C 1
ATOM 2404 O O . LYS A 1 303 ? -26.607 1.229 12.935 1.00 86.56 303 LYS A O 1
ATOM 2409 N N . CYS A 1 304 ? -26.012 0.848 10.811 1.00 87.75 304 CYS A N 1
ATOM 2410 C CA . CYS A 1 304 ? -27.084 1.625 10.186 1.00 87.75 304 CYS A CA 1
ATOM 2411 C C . CYS A 1 304 ? -28.401 0.837 9.992 1.00 87.75 304 CYS A C 1
ATOM 2413 O O . CYS A 1 304 ? -29.295 1.326 9.303 1.00 87.75 304 CYS A O 1
ATOM 2415 N N . GLY A 1 305 ? -28.535 -0.383 10.532 1.00 85.00 305 GLY A N 1
ATOM 2416 C CA . GLY A 1 305 ? -29.771 -1.179 10.451 1.00 85.00 305 GLY A CA 1
ATOM 2417 C C . GLY A 1 305 ? -30.112 -1.727 9.055 1.00 85.00 305 GLY A C 1
ATOM 2418 O O . GLY A 1 305 ? -31.213 -2.228 8.826 1.00 85.00 305 GLY A O 1
ATOM 2419 N N . LEU A 1 306 ? -29.188 -1.667 8.092 1.00 77.62 306 LEU A N 1
ATOM 2420 C CA . LEU A 1 306 ? -29.439 -2.097 6.710 1.00 77.62 306 LEU A CA 1
ATOM 2421 C C . LEU A 1 306 ? -29.447 -3.634 6.567 1.00 77.62 306 LEU A C 1
ATOM 2423 O O . LEU A 1 306 ? -30.060 -4.172 5.642 1.00 77.62 306 LEU A O 1
ATOM 2427 N N . CYS A 1 307 ? -28.805 -4.352 7.494 1.00 60.59 307 CYS A N 1
ATOM 2428 C CA . CYS A 1 307 ? -28.418 -5.761 7.345 1.00 60.59 307 CYS A CA 1
ATOM 2429 C C . CYS A 1 307 ? -29.454 -6.828 7.760 1.00 60.59 307 CYS A C 1
ATOM 2431 O O . CYS A 1 307 ? -29.102 -8.002 7.849 1.00 60.59 307 CYS A O 1
ATOM 2433 N N . GLU A 1 308 ? -30.735 -6.488 7.930 1.00 52.88 308 GLU A N 1
ATOM 2434 C CA . GLU A 1 308 ? -31.820 -7.462 8.198 1.00 52.88 308 GLU A CA 1
ATOM 2435 C C . GLU A 1 308 ? -32.195 -8.365 6.994 1.00 52.88 308 GLU A C 1
ATOM 2437 O O . GLU A 1 308 ? -33.339 -8.790 6.849 1.00 52.88 308 GLU A O 1
ATOM 2442 N N . SER A 1 309 ? -31.275 -8.635 6.067 1.00 47.00 309 SER A N 1
ATOM 2443 C CA . SER A 1 309 ? -31.532 -9.512 4.917 1.00 47.00 309 SER A CA 1
ATOM 2444 C C . SER A 1 309 ? -30.331 -10.406 4.619 1.00 47.00 309 SER A C 1
ATOM 2446 O O . SER A 1 309 ? -29.175 -9.987 4.699 1.00 47.00 309 SER A O 1
ATOM 2448 N N . GLY A 1 310 ? -30.597 -11.666 4.261 1.00 48.34 310 GLY A N 1
ATOM 2449 C CA . GLY A 1 310 ? -29.563 -12.696 4.080 1.00 48.34 310 GLY A CA 1
ATOM 2450 C C . GLY A 1 310 ? -28.573 -12.440 2.934 1.00 48.34 310 GLY A C 1
ATOM 2451 O O . GLY A 1 310 ? -27.555 -13.125 2.846 1.00 48.34 310 GLY A O 1
ATOM 2452 N N . TYR A 1 311 ? -28.836 -11.443 2.087 1.00 49.88 311 TYR A N 1
ATOM 2453 C CA . TYR A 1 311 ? -28.080 -11.101 0.881 1.00 49.88 311 TYR A CA 1
ATOM 2454 C C . TYR A 1 311 ? -26.565 -10.930 1.136 1.00 49.88 311 TYR A C 1
ATOM 2456 O O . TYR A 1 311 ? -25.731 -11.529 0.451 1.00 49.88 311 TYR A O 1
ATOM 2464 N N . LEU A 1 312 ? -26.184 -10.205 2.197 1.00 51.16 312 LEU A N 1
ATOM 2465 C CA . LEU A 1 312 ? -24.773 -9.969 2.549 1.00 51.16 312 LEU A CA 1
ATOM 2466 C C . LEU A 1 312 ? -24.052 -11.210 3.110 1.00 51.16 312 LEU A C 1
ATOM 2468 O O . LEU A 1 312 ? -22.827 -11.309 2.990 1.00 51.16 312 LEU A O 1
ATOM 2472 N N . ARG A 1 313 ? -24.785 -12.188 3.668 1.00 45.78 313 ARG A N 1
ATOM 2473 C CA . ARG A 1 313 ? -24.218 -13.475 4.120 1.00 45.78 313 ARG A CA 1
ATOM 2474 C C . ARG A 1 313 ? -23.785 -14.337 2.927 1.00 45.78 313 ARG A C 1
ATOM 2476 O O . ARG A 1 313 ? -22.807 -15.072 3.041 1.00 45.78 313 ARG A O 1
ATOM 2483 N N . THR A 1 314 ? -24.459 -14.209 1.783 1.00 49.25 314 THR A N 1
ATOM 2484 C CA . THR A 1 314 ? -24.077 -14.874 0.526 1.00 49.25 314 THR A CA 1
ATOM 2485 C C . THR A 1 314 ? -22.845 -14.216 -0.096 1.00 49.25 314 THR A C 1
ATOM 2487 O O . THR A 1 314 ? -21.868 -14.905 -0.387 1.00 49.25 314 THR A O 1
ATOM 2490 N N . LEU A 1 315 ? -22.838 -12.881 -0.212 1.00 48.53 315 LEU A N 1
ATOM 2491 C CA . LEU A 1 315 ? -21.711 -12.117 -0.773 1.00 48.53 315 LEU A CA 1
ATOM 2492 C C . LEU A 1 315 ? -20.393 -12.333 -0.016 1.00 48.53 315 LEU A C 1
ATOM 2494 O O . LEU A 1 315 ? -19.327 -12.348 -0.625 1.00 48.53 315 LEU A O 1
ATOM 2498 N N . GLY A 1 316 ? -20.450 -12.577 1.298 1.00 42.03 316 GLY A N 1
ATOM 2499 C CA . GLY A 1 316 ? -19.266 -12.912 2.092 1.00 42.03 316 GLY A CA 1
ATOM 2500 C C . GLY A 1 316 ? -18.498 -14.152 1.615 1.00 42.03 316 GLY A C 1
ATOM 2501 O O . GLY A 1 316 ? -17.290 -14.204 1.822 1.00 42.03 316 GLY A O 1
ATOM 2502 N N . LYS A 1 317 ? -19.157 -15.111 0.946 1.00 42.88 317 LYS A N 1
ATOM 2503 C CA . LYS A 1 317 ? -18.509 -16.328 0.425 1.00 42.88 317 LYS A CA 1
ATOM 2504 C C . LYS A 1 317 ? -17.746 -16.109 -0.885 1.00 42.88 317 LYS A C 1
ATOM 2506 O O . LYS A 1 317 ? -16.862 -16.898 -1.190 1.00 42.88 317 LYS A O 1
ATOM 2511 N N . ALA A 1 318 ? -18.047 -15.049 -1.640 1.00 41.69 318 ALA A N 1
ATOM 2512 C CA . ALA A 1 318 ? -17.375 -14.761 -2.911 1.00 41.69 318 ALA A CA 1
ATOM 2513 C C . ALA A 1 318 ? -15.937 -14.232 -2.729 1.00 41.69 318 ALA A C 1
ATOM 2515 O O . ALA A 1 318 ? -15.102 -14.406 -3.610 1.00 41.69 318 ALA A O 1
ATOM 2516 N N . ASN A 1 319 ? -15.630 -13.624 -1.575 1.00 38.44 319 ASN A N 1
ATOM 2517 C CA . ASN A 1 319 ? -14.286 -13.122 -1.258 1.00 38.44 319 ASN A CA 1
ATOM 2518 C C . ASN A 1 319 ? -13.338 -14.212 -0.713 1.00 38.44 319 ASN A C 1
ATOM 2520 O O . ASN A 1 319 ? -12.140 -13.968 -0.578 1.00 38.44 319 ASN A O 1
ATOM 2524 N N . THR A 1 320 ? -13.846 -15.409 -0.407 1.00 37.09 320 THR A N 1
ATOM 2525 C CA . THR A 1 320 ? -13.041 -16.605 -0.116 1.00 37.09 320 THR A CA 1
ATOM 2526 C C . THR A 1 320 ? -12.974 -17.464 -1.373 1.00 37.09 320 THR A C 1
ATOM 2528 O O . THR A 1 320 ? -14.006 -17.963 -1.809 1.00 37.09 320 THR A O 1
ATOM 2531 N N . GLY A 1 321 ? -11.782 -17.632 -1.954 1.00 34.59 321 GLY A N 1
ATOM 2532 C CA . GLY A 1 321 ? -11.557 -18.182 -3.303 1.00 34.59 321 GLY A CA 1
ATOM 2533 C C . GLY A 1 321 ? -11.835 -19.678 -3.519 1.00 34.59 321 GLY A C 1
ATOM 2534 O O . GLY A 1 321 ? -11.044 -20.350 -4.172 1.00 34.59 321 GLY A O 1
ATOM 2535 N N . ALA A 1 322 ? -12.942 -20.210 -3.001 1.00 28.27 322 ALA A N 1
ATOM 2536 C CA . ALA A 1 322 ? -13.487 -21.493 -3.428 1.00 28.27 322 ALA A CA 1
ATOM 2537 C C . ALA A 1 322 ? -14.247 -21.291 -4.750 1.00 28.27 322 ALA A C 1
ATOM 2539 O O . ALA A 1 322 ? -15.180 -20.491 -4.818 1.00 28.27 322 ALA A O 1
ATOM 2540 N N . GLY A 1 323 ? -13.837 -21.996 -5.808 1.00 34.91 323 GLY A N 1
ATOM 2541 C CA . GLY A 1 323 ? -14.358 -21.789 -7.159 1.00 34.91 323 GLY A CA 1
ATOM 2542 C C . GLY A 1 323 ? -15.857 -22.071 -7.282 1.00 34.91 323 GLY A C 1
ATOM 2543 O O . GLY A 1 323 ? -16.272 -23.226 -7.358 1.00 34.91 323 GLY A O 1
ATOM 2544 N N . ALA A 1 324 ? -16.666 -21.014 -7.372 1.00 29.98 324 ALA A N 1
ATOM 2545 C CA . ALA A 1 324 ? -18.047 -21.112 -7.822 1.00 29.98 324 ALA A CA 1
ATOM 2546 C C . ALA A 1 324 ? -18.052 -21.393 -9.332 1.00 29.98 324 ALA A C 1
ATOM 2548 O O . ALA A 1 324 ? -17.865 -20.489 -10.146 1.00 29.98 324 ALA A O 1
ATOM 2549 N N . SER A 1 325 ? -18.224 -22.663 -9.703 1.00 28.44 325 SER A N 1
ATOM 2550 C CA . SER A 1 325 ? -18.379 -23.070 -11.099 1.00 28.44 325 SER A CA 1
ATOM 2551 C C . SER A 1 325 ? -19.596 -22.390 -11.730 1.00 28.44 325 SER A C 1
ATOM 2553 O O . SER A 1 325 ? -20.622 -22.187 -11.078 1.00 28.44 325 SER A O 1
ATOM 2555 N N . GLY A 1 326 ? -19.472 -22.023 -13.008 1.00 31.09 326 GLY A N 1
ATOM 2556 C CA . GLY A 1 326 ? -20.503 -21.286 -13.734 1.00 31.09 326 GLY A CA 1
ATOM 2557 C C . GLY A 1 326 ? -21.828 -22.045 -13.788 1.00 31.09 326 GLY A C 1
ATOM 2558 O O . GLY A 1 326 ? -21.982 -22.987 -14.561 1.00 31.09 326 GLY A O 1
ATOM 2559 N N . LYS A 1 327 ? -22.790 -21.603 -12.978 1.00 26.58 327 LYS A N 1
ATOM 2560 C CA . LYS A 1 327 ? -24.218 -21.876 -13.136 1.00 26.58 327 LYS A CA 1
ATOM 2561 C C . LYS A 1 327 ? -24.959 -20.568 -12.948 1.00 26.58 327 LYS A C 1
ATOM 2563 O O . LYS A 1 327 ? -24.751 -19.885 -11.946 1.00 26.58 327 LYS A O 1
ATOM 2568 N N . ASP A 1 328 ? -25.800 -20.227 -13.915 1.00 29.55 328 ASP A N 1
ATOM 2569 C CA . ASP A 1 328 ? -26.461 -18.931 -13.972 1.00 29.55 328 ASP A CA 1
ATOM 2570 C C . ASP A 1 328 ? -27.304 -18.680 -12.724 1.00 29.55 328 ASP A C 1
ATOM 2572 O O . ASP A 1 328 ? -28.330 -19.329 -12.485 1.00 29.55 328 ASP A O 1
ATOM 2576 N N . VAL A 1 329 ? -26.894 -17.683 -11.940 1.00 34.53 329 VAL A N 1
ATOM 2577 C CA . VAL A 1 329 ? -27.749 -17.088 -10.916 1.00 34.53 329 VAL A CA 1
ATOM 2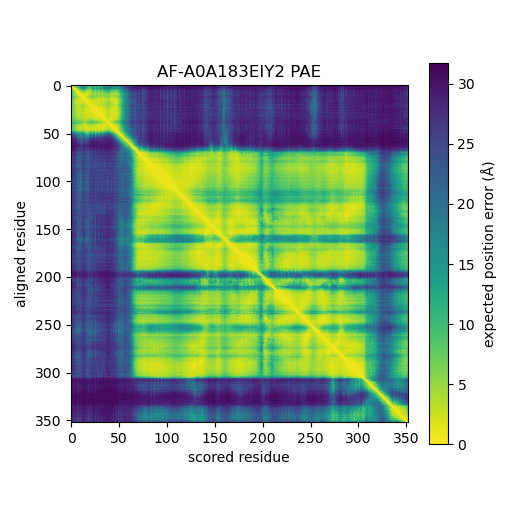578 C C . VAL A 1 329 ? -28.811 -16.283 -11.657 1.00 34.53 329 VAL A C 1
ATOM 2580 O O . VAL A 1 329 ? -28.672 -15.078 -11.844 1.00 34.53 329 VAL A O 1
ATOM 2583 N N . LYS A 1 330 ? -29.866 -16.969 -12.118 1.00 27.17 330 LYS A N 1
ATOM 2584 C CA . LYS A 1 330 ? -31.071 -16.323 -12.647 1.00 27.17 330 LYS A CA 1
ATOM 2585 C C . LYS A 1 330 ? -31.536 -15.290 -11.629 1.00 27.17 330 LYS A C 1
ATOM 2587 O O . LYS A 1 330 ? -31.960 -15.663 -10.532 1.00 27.17 330 LYS A O 1
ATOM 2592 N N . GLU A 1 331 ? -31.466 -14.017 -12.004 1.00 35.25 331 GLU A N 1
ATOM 2593 C CA . GLU A 1 331 ? -31.996 -12.930 -11.194 1.00 35.25 331 GLU A CA 1
ATOM 2594 C C . GLU A 1 331 ? -33.490 -13.177 -10.973 1.00 35.25 331 GLU A C 1
ATOM 2596 O O . GLU A 1 331 ? -34.313 -13.059 -11.882 1.00 35.25 331 GLU A O 1
ATOM 2601 N N . ARG A 1 332 ? -33.852 -13.558 -9.745 1.00 38.66 332 ARG A N 1
ATOM 2602 C CA . ARG A 1 332 ? -35.231 -13.396 -9.289 1.00 38.66 332 ARG A CA 1
ATOM 2603 C C . ARG A 1 332 ? -35.454 -11.890 -9.134 1.00 38.66 332 ARG A C 1
ATOM 2605 O O . ARG A 1 332 ? -34.563 -11.237 -8.589 1.00 38.66 332 ARG A O 1
ATOM 2612 N N . PRO A 1 333 ? -36.597 -11.334 -9.568 1.00 37.69 333 PRO A N 1
ATOM 2613 C CA . PRO A 1 333 ? -36.888 -9.925 -9.346 1.00 37.69 333 PRO A CA 1
ATOM 2614 C C . PRO A 1 333 ? -36.902 -9.661 -7.836 1.00 37.69 333 PRO A C 1
ATOM 2616 O O . PRO A 1 333 ? -37.784 -10.139 -7.120 1.00 37.69 333 PRO A O 1
ATOM 2619 N N . GLY A 1 334 ? -35.874 -8.961 -7.353 1.00 45.59 334 GLY A N 1
ATOM 2620 C CA . GLY A 1 334 ? -35.759 -8.573 -5.952 1.00 45.59 334 GLY A CA 1
ATOM 2621 C C . GLY A 1 334 ? -36.916 -7.658 -5.570 1.00 45.59 334 GLY A C 1
ATOM 2622 O O . GLY A 1 334 ? -37.367 -6.847 -6.380 1.00 45.59 334 GLY A O 1
ATOM 2623 N N . ASN A 1 335 ? -37.406 -7.784 -4.338 1.00 54.19 335 ASN A N 1
ATOM 2624 C CA . ASN A 1 335 ? -38.475 -6.911 -3.857 1.00 54.19 335 ASN A CA 1
ATOM 2625 C C . ASN A 1 335 ? -37.966 -5.454 -3.843 1.00 54.19 335 ASN A C 1
ATOM 2627 O O . ASN A 1 335 ? -36.786 -5.210 -3.594 1.00 54.19 335 ASN A O 1
ATOM 2631 N N . GLU A 1 336 ? -38.823 -4.465 -4.089 1.00 52.94 336 GLU A N 1
ATOM 2632 C CA . GLU A 1 336 ? -38.405 -3.063 -4.247 1.00 52.94 336 GLU A CA 1
ATOM 2633 C C . GLU A 1 336 ? -37.654 -2.531 -3.008 1.00 52.94 336 GLU A C 1
ATOM 2635 O O . GLU A 1 336 ? -36.652 -1.825 -3.127 1.00 52.94 336 GLU A O 1
ATOM 2640 N N . LYS A 1 337 ? -38.045 -2.992 -1.811 1.00 51.31 337 LYS A N 1
ATOM 2641 C CA . LYS A 1 337 ? -37.346 -2.715 -0.539 1.00 51.31 337 LYS A CA 1
ATOM 2642 C C . LYS A 1 337 ? -35.930 -3.311 -0.464 1.00 51.31 337 LYS A C 1
ATOM 2644 O O . LYS A 1 337 ? -35.080 -2.788 0.252 1.00 51.31 337 LYS A O 1
ATOM 2649 N N . GLU A 1 338 ? -35.665 -4.403 -1.174 1.00 52.88 338 GLU A N 1
ATOM 2650 C CA . GLU A 1 338 ? -34.350 -5.052 -1.259 1.00 52.88 338 GLU A CA 1
ATOM 2651 C C . GLU A 1 338 ? -33.443 -4.320 -2.262 1.00 52.88 338 GLU A C 1
ATOM 2653 O O . GLU A 1 338 ? -32.264 -4.101 -1.986 1.00 52.88 338 GLU A O 1
ATOM 2658 N N . LEU A 1 339 ? -34.012 -3.834 -3.372 1.00 56.31 339 LEU A N 1
ATOM 2659 C CA . LEU A 1 339 ? -33.346 -2.933 -4.322 1.00 56.31 339 LEU A CA 1
ATOM 2660 C C . LEU A 1 339 ? -32.980 -1.579 -3.690 1.00 56.31 339 LEU A C 1
ATOM 2662 O O . LEU A 1 339 ? -31.875 -1.084 -3.911 1.00 56.31 339 LEU A O 1
ATOM 2666 N N . ASP A 1 340 ? -33.856 -1.002 -2.866 1.00 57.62 340 ASP A N 1
ATOM 2667 C CA . ASP A 1 340 ? -33.569 0.205 -2.079 1.00 57.62 340 ASP A CA 1
ATOM 2668 C C . ASP A 1 340 ? -32.460 -0.034 -1.033 1.00 57.62 340 ASP A C 1
ATOM 2670 O O . ASP A 1 340 ? -31.484 0.721 -0.988 1.00 57.62 340 ASP A O 1
ATOM 2674 N N . LYS A 1 341 ? -32.521 -1.133 -0.260 1.00 55.22 341 LYS A N 1
ATOM 2675 C CA . LYS A 1 341 ? -31.428 -1.526 0.655 1.00 55.22 341 LYS A CA 1
ATOM 2676 C C . LYS A 1 341 ? -30.101 -1.746 -0.092 1.00 55.22 341 LYS A C 1
ATOM 2678 O O . LYS A 1 341 ? -29.064 -1.277 0.379 1.00 55.22 341 LYS A O 1
ATOM 2683 N N . LYS A 1 342 ? -30.115 -2.371 -1.280 1.00 55.03 342 LYS A N 1
ATOM 2684 C CA . LYS A 1 342 ? -28.930 -2.523 -2.149 1.00 55.03 342 LYS A CA 1
ATOM 2685 C C . LYS A 1 342 ? -28.362 -1.165 -2.567 1.00 55.03 342 LYS A C 1
ATOM 2687 O O . LYS A 1 342 ? -27.174 -0.930 -2.356 1.00 55.03 342 LYS A O 1
ATOM 2692 N N . ARG A 1 343 ? -29.198 -0.249 -3.074 1.00 61.06 343 ARG A N 1
ATOM 2693 C CA . ARG A 1 343 ? -28.782 1.121 -3.433 1.00 61.06 343 ARG A CA 1
ATOM 2694 C C . ARG A 1 343 ? -28.177 1.862 -2.241 1.00 61.06 343 ARG A C 1
ATOM 2696 O O . ARG A 1 343 ? -27.133 2.479 -2.400 1.00 61.06 343 ARG A O 1
ATOM 2703 N N . LYS A 1 344 ? -28.763 1.752 -1.045 1.00 59.75 344 LYS A N 1
ATOM 2704 C CA . LYS A 1 344 ? -28.239 2.385 0.181 1.00 59.75 344 LYS A CA 1
ATOM 2705 C C . LYS A 1 344 ? -26.870 1.834 0.593 1.00 59.75 344 LYS A C 1
ATOM 2707 O O . LYS A 1 344 ? -25.976 2.624 0.887 1.00 59.75 344 LYS A O 1
ATOM 2712 N N . CYS A 1 345 ? -26.654 0.519 0.529 1.00 54.28 345 CYS A N 1
ATOM 2713 C CA . CYS A 1 345 ? -25.324 -0.069 0.736 1.00 54.28 345 CYS A CA 1
ATOM 2714 C C . CYS A 1 345 ? -24.311 0.360 -0.343 1.00 54.28 345 CYS A C 1
ATOM 2716 O O . CYS A 1 345 ? -23.168 0.672 -0.016 1.00 54.28 345 CYS A O 1
ATOM 2718 N N . GLU A 1 346 ? -24.717 0.431 -1.615 1.00 58.78 346 GLU A N 1
ATOM 2719 C CA . GLU A 1 346 ? -23.866 0.945 -2.698 1.00 58.78 346 GLU A CA 1
ATOM 2720 C C . GLU A 1 346 ? -23.536 2.437 -2.522 1.00 58.78 346 GLU A C 1
ATOM 2722 O O . GLU A 1 346 ? -22.417 2.840 -2.822 1.00 58.78 346 GLU A O 1
ATOM 2727 N N . THR A 1 347 ? -24.450 3.255 -1.989 1.00 58.16 347 THR A N 1
ATOM 2728 C CA . THR A 1 347 ? -24.176 4.652 -1.612 1.00 58.16 347 THR A CA 1
ATOM 2729 C C . THR A 1 347 ? -23.162 4.735 -0.472 1.00 58.16 347 THR A C 1
ATOM 2731 O O . THR A 1 347 ? -22.217 5.511 -0.577 1.00 58.16 347 THR A O 1
ATOM 2734 N N . VAL A 1 348 ? -23.287 3.913 0.579 1.00 56.66 348 VAL A N 1
ATOM 2735 C CA . VAL A 1 348 ? -22.288 3.856 1.668 1.00 56.66 348 VAL A CA 1
ATOM 2736 C C . VAL A 1 348 ? -20.898 3.501 1.121 1.00 56.66 348 VAL A C 1
ATOM 2738 O O . VAL A 1 348 ? -19.925 4.143 1.500 1.00 56.66 348 VAL A O 1
ATOM 2741 N N . MET A 1 349 ? -20.797 2.569 0.167 1.00 56.41 349 MET A N 1
ATOM 2742 C CA . MET A 1 349 ? -19.530 2.232 -0.509 1.00 56.41 349 MET A CA 1
ATOM 2743 C C . MET A 1 349 ? -19.123 3.193 -1.651 1.00 56.41 349 MET A C 1
ATOM 2745 O O . MET A 1 349 ? -18.226 2.868 -2.421 1.00 56.41 349 MET A O 1
ATOM 2749 N N . ARG A 1 350 ? -19.782 4.350 -1.807 1.00 51.81 350 ARG A N 1
ATOM 2750 C CA . ARG A 1 350 ? -19.379 5.437 -2.732 1.00 51.81 350 ARG A CA 1
ATOM 2751 C C . ARG A 1 350 ? -19.027 6.747 -2.019 1.00 51.81 350 ARG A C 1
ATOM 2753 O O . ARG A 1 350 ? -18.590 7.688 -2.673 1.00 51.81 350 ARG A O 1
ATOM 2760 N N . VAL A 1 351 ? -19.262 6.822 -0.709 1.00 46.91 351 VAL A N 1
ATOM 2761 C CA . VAL A 1 351 ? -18.936 7.974 0.154 1.00 46.91 351 VAL A CA 1
ATOM 2762 C C . VAL A 1 351 ? -17.572 7.787 0.855 1.00 46.91 351 VAL A C 1
ATOM 2764 O O . VAL A 1 351 ? -17.055 8.727 1.453 1.00 46.91 351 VAL A O 1
ATOM 2767 N N . TYR A 1 352 ? -16.975 6.595 0.729 1.00 39.03 352 TYR A N 1
ATOM 2768 C CA . TYR A 1 352 ? -15.692 6.150 1.294 1.00 39.03 352 TYR A CA 1
ATOM 2769 C C . TYR A 1 352 ? -14.852 5.386 0.261 1.00 39.03 352 TYR A C 1
ATOM 2771 O O . TYR A 1 352 ? -13.683 5.082 0.597 1.00 39.03 352 TYR A O 1
#

Organism: NCBI:txid637853